Protein AF-A0A1L9WP28-F1 (afdb_monomer_lite)

Secondary structure (DSSP, 8-state):
-PPPPTT-PPP-PPPPHHHHHHHHHHHHH-SSS-HHHHHHHH-TTS-HHHHHHH--TTTT----------PPP---------------------------------SSSGGGSSHHHHHHHSSSSSS--------------------S--HHHHHHHHHHHHHHHHHHHHHHHHHHHHHHHHHHHHHHHHHHHHHHHHHHHHHHHHHHHHHHHHHHHHHHHHHHT-

Organism: Aspergillus aculeatus (strain ATCC 16872 / CBS 172.66 / WB 5094) (NCBI:txid690307)

Radius of gyration: 37.92 Å; chains: 1; bounding box: 89×57×120 Å

Sequence (226 aa):
MQSPDPRKKPQARLWTDAEKLRLVELRTVEKDVPWAAFQKKYFPDRSLAAVQGAYSPAAGNQGPTPSKGRKRSVTSSGTPESFAEPKKTKTICGFDDDSEDEPSNQLFVEENTFVKAQAAEICDTRKASETVTVDVAKVDKPSCNITELPEGIQFFEKIINEYKSLQQALVQMESKLKESEDELKSLKMSTMTDKCQFEVAKADLQDEMDLLKAELLQIKSEKDEM

pLDDT: mean 71.86, std 24.3, range [32.94, 98.44]

Foldseek 3Di:
DDDDDPPDDPDPDDQDPVNLVVLQVQCVVVVPDPLVRVCVVPPVVDDSCRSVVSNDPPPPDDDDDDDDDDDDDDDDDDDDDDDDDDDDDDDDDDDDDDDPPDPDPPPPDPPPPPVVPVVVPVPPPPPDDDDDDDDDDDDPDDPPPPVDDPPVVVVVVVVVVVVVVVVVVVVVVVVVVVVVVVVVVVVVVVVVVVVVVVVVVVVVVVVVVVVVVVVVVVVVVVVVVD

Structure (mmCIF, N/CA/C/O backbone):
data_AF-A0A1L9WP28-F1
#
_entry.id   AF-A0A1L9WP28-F1
#
loop_
_atom_site.group_PDB
_atom_site.id
_atom_site.type_symbol
_atom_site.label_atom_id
_atom_site.label_alt_id
_atom_site.label_comp_id
_atom_site.label_asym_id
_atom_site.label_entity_id
_atom_site.label_seq_id
_atom_site.pdbx_PDB_ins_code
_atom_site.Cartn_x
_atom_site.Cartn_y
_atom_site.Cartn_z
_atom_site.occupancy
_atom_site.B_iso_or_equiv
_atom_site.auth_seq_id
_atom_site.auth_comp_id
_atom_site.auth_asym_id
_atom_site.auth_atom_id
_atom_site.pdbx_PDB_model_num
ATOM 1 N N . MET A 1 1 ? -55.805 -1.268 -3.168 1.00 51.16 1 MET A N 1
ATOM 2 C CA . MET A 1 1 ? -54.345 -1.483 -3.251 1.00 51.16 1 MET A CA 1
ATOM 3 C C . MET A 1 1 ? -53.955 -1.454 -4.720 1.00 51.16 1 MET A C 1
ATOM 5 O O . MET A 1 1 ? -54.409 -2.314 -5.459 1.00 51.16 1 MET A O 1
ATOM 9 N N . GLN A 1 2 ? -53.258 -0.410 -5.176 1.00 44.00 2 GLN A N 1
ATOM 10 C CA . GLN A 1 2 ? -52.830 -0.284 -6.576 1.00 44.00 2 GLN A CA 1
ATOM 11 C C . GLN A 1 2 ? -51.527 -1.063 -6.777 1.00 44.00 2 GLN A C 1
ATOM 13 O O . GLN A 1 2 ? -50.525 -0.759 -6.133 1.00 44.00 2 GLN A O 1
ATOM 18 N N . SER A 1 3 ? -51.556 -2.068 -7.653 1.00 45.25 3 SER A N 1
ATOM 19 C CA . SER A 1 3 ? -50.355 -2.774 -8.104 1.00 45.25 3 SER A CA 1
ATOM 20 C C . SER A 1 3 ? -49.432 -1.807 -8.853 1.00 45.25 3 SER A C 1
ATOM 22 O O . SER A 1 3 ? -49.909 -1.098 -9.743 1.00 45.25 3 SER A O 1
ATOM 24 N N . PRO A 1 4 ? -48.128 -1.756 -8.531 1.00 50.00 4 PRO A N 1
ATOM 25 C CA . PRO A 1 4 ? -47.196 -0.910 -9.259 1.00 50.00 4 PRO A CA 1
ATOM 26 C C . PRO A 1 4 ? -47.010 -1.425 -10.695 1.00 50.00 4 PRO A C 1
ATOM 28 O O . PRO A 1 4 ? -46.807 -2.614 -10.932 1.00 50.00 4 PRO A O 1
ATOM 31 N N . ASP A 1 5 ? -47.110 -0.501 -11.650 1.00 54.09 5 ASP A N 1
ATOM 32 C CA . ASP A 1 5 ? -46.977 -0.730 -13.091 1.00 54.09 5 ASP A CA 1
ATOM 33 C C . ASP A 1 5 ? -45.569 -1.265 -13.446 1.00 54.09 5 ASP A C 1
ATOM 35 O O . ASP A 1 5 ? -44.577 -0.568 -13.197 1.00 54.09 5 ASP A O 1
ATOM 39 N N . PRO A 1 6 ? -45.443 -2.460 -14.059 1.00 59.03 6 PRO A N 1
ATOM 40 C CA . PRO A 1 6 ? -44.153 -3.087 -14.365 1.00 59.03 6 PRO A CA 1
ATOM 41 C C . PRO A 1 6 ? -43.337 -2.355 -15.445 1.00 59.03 6 PRO A C 1
ATOM 43 O O . PRO A 1 6 ? -42.213 -2.755 -15.742 1.00 59.03 6 PRO A O 1
ATOM 46 N N . ARG A 1 7 ? -43.870 -1.285 -16.055 1.00 56.16 7 ARG A N 1
ATOM 47 C CA . ARG A 1 7 ? -43.196 -0.533 -17.129 1.00 56.16 7 ARG A CA 1
ATOM 48 C C . ARG A 1 7 ? -42.463 0.727 -16.674 1.00 56.16 7 ARG A C 1
ATOM 50 O O . ARG A 1 7 ? -41.752 1.336 -17.478 1.00 56.16 7 ARG A O 1
ATOM 57 N N . LYS A 1 8 ? -42.559 1.120 -15.400 1.00 50.44 8 LYS A N 1
ATOM 58 C CA . LYS A 1 8 ? -41.749 2.224 -14.869 1.00 50.44 8 LYS A CA 1
ATOM 59 C C . LYS A 1 8 ? -40.369 1.709 -14.478 1.00 50.44 8 LYS A C 1
ATOM 61 O O . LYS A 1 8 ? -40.194 1.115 -13.420 1.00 50.44 8 LYS A O 1
ATOM 66 N N . LYS A 1 9 ? -39.370 1.976 -15.330 1.00 56.03 9 LYS A N 1
ATOM 67 C CA . LYS A 1 9 ? -37.957 1.845 -14.946 1.00 56.03 9 LYS A CA 1
ATOM 68 C C . LYS A 1 9 ? -37.754 2.643 -13.649 1.00 56.03 9 LYS A C 1
ATOM 70 O O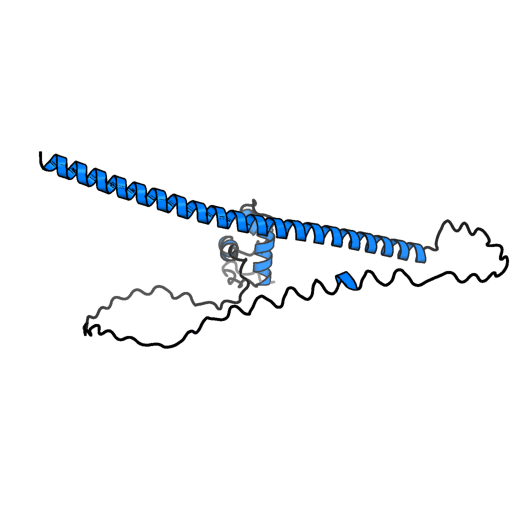 . LYS A 1 9 ? -38.085 3.833 -13.655 1.00 56.03 9 LYS A O 1
ATOM 75 N N . PRO A 1 10 ? -37.256 2.033 -12.559 1.00 56.75 10 PRO A N 1
ATOM 76 C CA . PRO A 1 10 ? -36.994 2.769 -11.334 1.00 56.75 10 PRO A CA 1
ATOM 77 C C . PRO A 1 10 ? -36.039 3.913 -11.673 1.00 56.75 10 PRO A C 1
ATOM 79 O O . PRO A 1 10 ? -34.981 3.691 -12.268 1.00 56.75 10 PRO A O 1
ATOM 82 N N . GLN A 1 11 ? -36.450 5.148 -11.374 1.00 58.44 11 GLN A N 1
ATOM 83 C CA . GLN A 1 11 ? -35.568 6.302 -11.503 1.00 58.44 11 GLN A CA 1
ATOM 84 C C . GLN A 1 11 ? -34.278 5.985 -10.750 1.00 58.44 11 GLN A C 1
ATOM 86 O O . GLN A 1 11 ? -34.316 5.534 -9.604 1.00 58.44 11 GLN A O 1
ATOM 91 N N . ALA A 1 12 ? -33.139 6.172 -11.418 1.00 62.59 12 ALA A N 1
ATOM 92 C CA . ALA A 1 12 ? -31.837 5.884 -10.844 1.00 62.59 12 ALA A CA 1
ATOM 93 C C . ALA A 1 12 ? -31.612 6.804 -9.638 1.00 62.59 12 ALA A C 1
ATOM 95 O O . ALA A 1 12 ? -31.226 7.962 -9.786 1.00 62.59 12 ALA A O 1
ATOM 96 N N . ARG A 1 13 ? -31.893 6.287 -8.438 1.00 80.94 13 ARG A N 1
ATOM 97 C CA . ARG A 1 13 ? -31.621 6.973 -7.176 1.00 80.94 13 ARG A CA 1
ATOM 98 C C . ARG A 1 13 ? -30.131 7.302 -7.132 1.00 80.94 13 ARG A C 1
ATOM 100 O O . ARG A 1 13 ? -29.302 6.427 -7.376 1.00 80.94 13 ARG A O 1
ATOM 107 N N . LEU A 1 14 ? -29.777 8.546 -6.842 1.00 86.88 14 LEU A N 1
ATOM 108 C CA . LEU A 1 14 ? -28.373 8.924 -6.696 1.00 86.88 14 LEU A CA 1
ATOM 109 C C . LEU A 1 14 ? -27.756 8.177 -5.502 1.00 86.88 14 LEU A C 1
ATOM 111 O O . LEU A 1 14 ? -28.459 7.814 -4.558 1.00 86.88 14 LEU A O 1
ATOM 115 N N . TRP A 1 15 ? -26.460 7.887 -5.578 1.00 88.12 15 TRP A N 1
ATOM 116 C CA . TRP A 1 15 ? -25.720 7.300 -4.463 1.00 88.12 15 TRP A CA 1
ATOM 117 C C . TRP A 1 15 ? -25.485 8.367 -3.400 1.00 88.12 15 TRP A C 1
ATOM 119 O O . TRP A 1 15 ? -24.921 9.417 -3.714 1.00 88.12 15 TRP A O 1
ATOM 129 N N . THR A 1 16 ? -25.883 8.094 -2.159 1.00 89.81 16 THR A N 1
ATOM 130 C CA . THR A 1 16 ? -25.472 8.934 -1.028 1.00 89.81 16 THR A CA 1
ATOM 131 C C . THR A 1 16 ? -24.025 8.625 -0.659 1.00 89.81 16 THR A C 1
ATOM 133 O O . THR A 1 16 ? -23.525 7.532 -0.935 1.00 89.81 16 THR A O 1
ATOM 136 N N . ASP A 1 17 ? -23.335 9.567 -0.022 1.00 87.12 17 ASP A N 1
ATOM 137 C CA . ASP A 1 17 ? -21.935 9.346 0.354 1.00 87.12 17 ASP A CA 1
ATOM 138 C C . ASP A 1 17 ? -21.793 8.239 1.407 1.00 87.12 17 ASP A C 1
ATOM 140 O O . ASP A 1 17 ? -20.875 7.429 1.316 1.00 87.12 17 ASP A O 1
ATOM 144 N N . ALA A 1 18 ? -22.776 8.091 2.302 1.00 88.00 18 ALA A N 1
ATOM 145 C CA . ALA A 1 18 ? -22.858 6.957 3.223 1.00 88.00 18 ALA A CA 1
ATOM 146 C C . ALA A 1 18 ? -23.015 5.606 2.493 1.00 88.00 18 ALA A C 1
ATOM 148 O O . ALA A 1 18 ? -22.383 4.621 2.868 1.00 88.00 18 ALA A O 1
ATOM 149 N N . GLU A 1 19 ? -23.823 5.544 1.424 1.00 89.81 19 GLU A N 1
ATOM 150 C CA . GLU A 1 19 ? -23.971 4.323 0.617 1.00 89.81 19 GLU A CA 1
ATOM 151 C C . GLU A 1 19 ? -22.673 3.973 -0.126 1.00 89.81 19 GLU A C 1
ATOM 153 O O . GLU A 1 19 ? -22.317 2.796 -0.204 1.00 89.81 19 GLU A O 1
ATOM 158 N N . LYS A 1 20 ? -21.947 4.974 -0.644 1.00 91.50 20 LYS A N 1
ATOM 159 C CA . LYS A 1 20 ? -20.642 4.761 -1.294 1.00 91.50 20 LYS A CA 1
ATOM 160 C C . LYS A 1 20 ? -19.581 4.299 -0.299 1.00 91.50 20 LYS A C 1
ATOM 162 O O . LYS A 1 20 ? -18.826 3.387 -0.619 1.00 91.50 20 LYS A O 1
ATOM 167 N N . LEU A 1 21 ? -19.537 4.893 0.894 1.00 90.12 21 LEU A N 1
ATOM 168 C CA . LEU A 1 21 ? -18.600 4.495 1.943 1.00 90.12 21 LEU A CA 1
ATOM 169 C C . LEU A 1 21 ? -18.839 3.034 2.343 1.00 90.12 21 LEU A C 1
ATOM 171 O O . LEU A 1 21 ? -17.926 2.215 2.277 1.00 90.12 21 LEU A O 1
ATOM 175 N N . ARG A 1 22 ? -20.103 2.677 2.600 1.00 92.19 22 ARG A N 1
ATOM 176 C CA . ARG A 1 22 ? -20.509 1.299 2.898 1.00 92.19 22 ARG A CA 1
ATOM 177 C C . ARG A 1 22 ? -20.146 0.324 1.774 1.00 92.19 22 ARG A C 1
ATOM 179 O O . ARG A 1 22 ? -19.745 -0.805 2.041 1.00 92.19 22 ARG A O 1
ATOM 186 N N . LEU A 1 23 ? -20.293 0.734 0.512 1.00 93.50 23 LEU A N 1
ATOM 187 C CA . LEU A 1 23 ? -19.882 -0.068 -0.644 1.00 93.50 23 LEU A CA 1
ATOM 188 C C . LEU A 1 23 ? -18.372 -0.356 -0.624 1.00 93.50 23 LEU A C 1
ATOM 190 O O . LEU A 1 23 ? -17.975 -1.495 -0.867 1.00 93.50 23 LEU A O 1
ATOM 194 N N . VAL A 1 24 ? -17.543 0.647 -0.324 1.00 92.62 24 VAL A N 1
ATOM 195 C CA . VAL A 1 24 ? -16.083 0.494 -0.244 1.00 92.62 24 VAL A CA 1
ATOM 196 C C . VAL A 1 24 ? -15.682 -0.406 0.924 1.00 92.62 24 VAL A C 1
ATOM 198 O O . VAL A 1 24 ? -14.894 -1.331 0.726 1.00 92.62 24 VAL A O 1
ATOM 201 N N . GLU A 1 25 ? -16.258 -0.198 2.108 1.00 92.31 25 GLU A N 1
ATOM 202 C CA . GLU A 1 25 ? -16.002 -1.018 3.301 1.00 92.31 25 GLU A CA 1
ATOM 203 C C . GLU A 1 25 ? -16.326 -2.494 3.045 1.00 92.31 25 GLU A C 1
ATOM 205 O O . GLU A 1 25 ? -15.460 -3.360 3.172 1.00 92.31 25 GLU A O 1
ATOM 210 N N . LEU A 1 26 ? -17.549 -2.784 2.586 1.00 93.69 26 LEU A N 1
ATOM 211 C CA . LEU A 1 26 ? -17.987 -4.153 2.310 1.00 93.69 26 LEU A CA 1
ATOM 212 C C . LEU A 1 26 ? -17.136 -4.815 1.227 1.00 93.69 26 LEU A C 1
ATOM 214 O O . LEU A 1 26 ? -16.810 -5.998 1.331 1.00 93.69 26 LEU A O 1
ATOM 218 N N . ARG A 1 27 ? -16.746 -4.063 0.191 1.00 93.12 27 ARG A N 1
ATOM 219 C CA . ARG A 1 27 ? -15.912 -4.601 -0.888 1.00 93.12 27 ARG A CA 1
ATOM 220 C C . ARG A 1 27 ? -14.472 -4.864 -0.446 1.00 93.12 27 ARG A C 1
ATOM 222 O O . ARG A 1 27 ? -13.824 -5.750 -0.997 1.00 93.12 27 ARG A O 1
ATOM 229 N N . THR A 1 28 ? -13.983 -4.123 0.545 1.00 90.00 28 THR A N 1
ATOM 230 C CA . THR A 1 28 ? -12.657 -4.333 1.141 1.00 90.00 28 THR A CA 1
ATOM 231 C C . THR A 1 28 ? -12.619 -5.608 1.981 1.00 90.00 28 THR A C 1
ATOM 233 O O . THR A 1 28 ? -11.598 -6.292 1.982 1.00 90.00 28 THR A O 1
ATOM 236 N N . VAL A 1 29 ? -13.728 -5.956 2.641 1.00 91.50 29 VAL A N 1
ATOM 237 C CA . VAL A 1 29 ? -13.867 -7.200 3.416 1.00 91.50 29 VAL A CA 1
ATOM 238 C C . VAL A 1 29 ? -14.094 -8.409 2.501 1.00 91.50 29 VAL A C 1
ATOM 240 O O . VAL A 1 29 ? -13.467 -9.447 2.680 1.00 91.50 29 VAL A O 1
ATOM 243 N N . GLU A 1 30 ? -14.945 -8.282 1.479 1.00 91.50 30 GLU A N 1
ATOM 244 C CA . GLU A 1 30 ? -15.272 -9.370 0.545 1.00 91.50 30 GLU A CA 1
ATOM 245 C C . GLU A 1 30 ? -14.605 -9.184 -0.828 1.00 91.50 30 GLU A C 1
ATOM 247 O O . GLU A 1 30 ? -15.278 -8.970 -1.845 1.00 91.50 30 GLU A O 1
ATOM 252 N N . LYS A 1 31 ? -13.269 -9.270 -0.875 1.00 88.38 31 LYS A N 1
ATOM 253 C CA . LYS A 1 31 ? -12.491 -9.077 -2.117 1.00 88.38 31 LYS A CA 1
ATOM 254 C C . LYS A 1 31 ? -12.729 -10.184 -3.148 1.00 88.38 31 LYS A C 1
ATOM 256 O O . LYS A 1 31 ? -12.896 -9.889 -4.335 1.00 88.38 31 LYS A O 1
ATOM 261 N N . ASP A 1 32 ? -12.830 -11.426 -2.685 1.00 92.00 32 ASP A N 1
ATOM 262 C CA . ASP A 1 32 ? -12.870 -12.613 -3.552 1.00 92.00 32 ASP A CA 1
ATOM 263 C C . ASP A 1 32 ? -14.275 -12.958 -4.061 1.00 92.00 32 ASP A C 1
ATOM 265 O O . ASP A 1 32 ? -14.447 -13.795 -4.946 1.00 92.00 32 ASP A O 1
ATOM 269 N N . VAL A 1 33 ? -15.309 -12.293 -3.539 1.00 91.81 33 VAL A N 1
ATOM 270 C CA . VAL A 1 33 ? -16.687 -12.536 -3.972 1.00 91.81 33 VAL A CA 1
ATOM 271 C C . VAL A 1 33 ? -16.909 -11.918 -5.359 1.00 91.81 33 VAL A C 1
ATOM 273 O O . VAL A 1 33 ? -16.627 -10.729 -5.551 1.00 91.81 33 VAL A O 1
ATOM 276 N N . PRO A 1 34 ? -17.451 -12.666 -6.341 1.00 95.38 34 PRO A N 1
ATOM 277 C CA . PRO A 1 34 ? -17.794 -12.110 -7.644 1.00 95.38 34 PRO A CA 1
ATOM 278 C C . PRO A 1 34 ? -18.795 -10.959 -7.521 1.00 95.38 34 PRO A C 1
ATOM 280 O O . PRO A 1 34 ? -19.772 -11.050 -6.775 1.00 95.38 34 PRO A O 1
ATOM 283 N N . TRP A 1 35 ? -18.618 -9.906 -8.322 1.00 93.19 35 TRP A N 1
ATOM 284 C CA . TRP A 1 35 ? -19.463 -8.704 -8.276 1.00 93.19 35 TRP A CA 1
ATOM 285 C C . TRP A 1 35 ? -20.968 -8.990 -8.365 1.00 93.19 35 TRP A C 1
ATOM 287 O O . TRP A 1 35 ? -21.761 -8.325 -7.704 1.00 93.19 35 TRP A O 1
ATOM 297 N N . ALA A 1 36 ? -21.370 -9.997 -9.145 1.00 94.38 36 ALA A N 1
ATOM 298 C CA . ALA A 1 36 ? -22.770 -10.394 -9.271 1.00 94.38 36 ALA A CA 1
ATOM 299 C C . ALA A 1 36 ? -23.347 -10.969 -7.964 1.00 94.38 36 ALA A C 1
ATOM 301 O O . ALA A 1 36 ? -24.494 -10.687 -7.622 1.00 94.38 36 ALA A O 1
ATOM 302 N N . ALA A 1 37 ? -22.564 -11.759 -7.226 1.00 95.12 37 ALA A N 1
ATOM 303 C CA . ALA A 1 37 ? -22.972 -12.298 -5.931 1.00 95.12 37 ALA A CA 1
ATOM 304 C C . ALA A 1 37 ? -22.968 -11.199 -4.857 1.00 95.12 37 ALA A C 1
ATOM 306 O O . ALA A 1 37 ? -23.926 -11.073 -4.095 1.00 95.12 37 ALA A O 1
ATOM 307 N N . PHE A 1 38 ? -21.941 -10.348 -4.869 1.00 95.75 38 PHE A N 1
ATOM 308 C CA . PHE A 1 38 ? -21.814 -9.206 -3.967 1.00 95.75 38 PHE A CA 1
ATOM 309 C C . PHE A 1 38 ? -22.987 -8.220 -4.110 1.00 95.75 38 PHE A C 1
ATOM 311 O O . PHE A 1 38 ? -23.613 -7.841 -3.120 1.00 95.75 38 PHE A O 1
ATOM 318 N N . GLN A 1 39 ? -23.343 -7.851 -5.347 1.00 95.25 39 GLN A N 1
ATOM 319 C CA . GLN A 1 39 ? -24.474 -6.963 -5.623 1.00 95.25 39 GLN A CA 1
ATOM 320 C C . GLN A 1 39 ? -25.788 -7.556 -5.110 1.00 95.25 39 GLN A C 1
ATOM 322 O O . GLN A 1 39 ? -26.522 -6.865 -4.413 1.00 95.25 39 GLN A O 1
ATOM 327 N N . LYS A 1 40 ? -26.071 -8.833 -5.393 1.00 94.50 40 LYS A N 1
ATOM 328 C CA . LYS A 1 40 ? -27.302 -9.486 -4.923 1.00 94.50 40 LYS A CA 1
ATOM 329 C C . LYS A 1 40 ? -27.408 -9.526 -3.397 1.00 94.50 40 LYS A C 1
ATOM 331 O O . LYS A 1 40 ? -28.510 -9.409 -2.873 1.00 94.50 40 LYS A O 1
ATOM 336 N N . LYS A 1 41 ? -26.280 -9.689 -2.700 1.00 95.00 41 LYS A N 1
ATOM 337 C CA . LYS A 1 41 ? -26.226 -9.792 -1.236 1.00 95.00 41 LYS A CA 1
ATOM 338 C C . LYS A 1 41 ? -26.429 -8.444 -0.540 1.00 95.00 41 LYS A C 1
ATOM 340 O O . LYS A 1 41 ? -27.165 -8.377 0.437 1.00 95.00 41 LYS A O 1
ATOM 345 N N . TYR A 1 42 ? -25.790 -7.383 -1.035 1.00 93.56 42 TYR A N 1
ATOM 346 C CA . TYR A 1 42 ? -25.718 -6.099 -0.320 1.00 93.56 42 TYR A CA 1
ATOM 347 C C . TYR A 1 42 ? -26.496 -4.955 -0.964 1.00 93.56 42 TYR A C 1
ATOM 349 O O . TYR A 1 42 ? -26.914 -4.031 -0.269 1.00 93.56 42 TYR A O 1
ATOM 357 N N . PHE A 1 43 ? -26.700 -5.006 -2.278 1.00 93.25 43 PHE A N 1
ATOM 358 C CA . PHE A 1 43 ? -27.350 -3.951 -3.050 1.00 93.25 43 PHE A CA 1
ATOM 359 C C . PHE A 1 43 ? -28.351 -4.544 -4.061 1.00 93.25 43 PHE A C 1
ATOM 361 O O . PHE A 1 43 ? -28.216 -4.294 -5.264 1.00 93.25 43 PHE A O 1
ATOM 368 N N . PRO A 1 44 ? -29.355 -5.331 -3.615 1.00 92.25 44 PRO A N 1
ATOM 369 C CA . PRO A 1 44 ? -30.289 -6.023 -4.510 1.00 92.25 44 PRO A CA 1
ATOM 370 C C . PRO A 1 44 ? -31.079 -5.057 -5.405 1.00 92.25 44 PRO A C 1
ATOM 372 O O . PRO A 1 44 ? -31.371 -5.379 -6.554 1.00 92.25 44 PRO A O 1
ATOM 375 N N . ASP A 1 45 ? -31.329 -3.841 -4.916 1.00 90.06 45 ASP A N 1
ATOM 376 C CA . ASP A 1 45 ? -32.073 -2.794 -5.627 1.00 90.06 45 ASP A CA 1
ATOM 377 C C . ASP A 1 45 ? -31.217 -1.997 -6.627 1.00 90.06 45 ASP A C 1
ATOM 379 O O . ASP A 1 45 ? -31.703 -1.089 -7.307 1.00 90.06 45 ASP A O 1
ATOM 383 N N . ARG A 1 46 ? -29.912 -2.284 -6.707 1.00 88.50 46 ARG A N 1
ATOM 384 C CA . ARG A 1 46 ? -28.968 -1.606 -7.602 1.00 88.50 46 ARG A CA 1
ATOM 385 C C . ARG A 1 46 ? -28.520 -2.560 -8.698 1.00 88.50 46 ARG A C 1
ATOM 387 O O . ARG A 1 46 ? -28.224 -3.720 -8.445 1.00 88.50 46 ARG A O 1
ATOM 394 N N . SER A 1 47 ? -28.407 -2.067 -9.928 1.00 90.75 47 SER A N 1
ATOM 395 C CA . SER A 1 47 ? -27.831 -2.871 -11.005 1.00 90.75 47 SER A CA 1
ATOM 396 C C . SER A 1 47 ? -26.334 -3.100 -10.778 1.00 90.75 47 SER A C 1
ATOM 398 O O . SER A 1 47 ? -25.645 -2.261 -10.196 1.00 90.75 47 SER A O 1
ATOM 400 N N . LEU A 1 48 ? -25.813 -4.211 -11.304 1.00 90.94 48 LEU A N 1
ATOM 401 C CA . LEU A 1 48 ? -24.387 -4.547 -11.251 1.00 90.94 48 LEU A CA 1
ATOM 402 C C . LEU A 1 48 ? -23.496 -3.391 -11.734 1.00 90.94 48 LEU A C 1
ATOM 404 O O . LEU A 1 48 ? -22.553 -3.004 -11.050 1.00 90.94 48 LEU A O 1
ATOM 408 N N . ALA A 1 49 ? -23.854 -2.787 -12.870 1.00 88.62 49 ALA A N 1
ATOM 409 C CA . ALA A 1 49 ? -23.133 -1.654 -13.442 1.00 88.62 49 ALA A CA 1
ATOM 410 C C . ALA A 1 49 ? -23.160 -0.410 -12.536 1.00 88.62 49 ALA A C 1
ATOM 412 O O . ALA A 1 49 ? -22.179 0.325 -12.476 1.00 88.62 49 ALA A O 1
ATOM 413 N N . ALA A 1 50 ? -24.260 -0.171 -11.812 1.00 89.19 50 ALA A N 1
ATOM 414 C CA . ALA A 1 50 ? -24.356 0.951 -10.880 1.00 89.19 50 ALA A CA 1
ATOM 415 C C . ALA A 1 50 ? -23.482 0.744 -9.636 1.00 89.19 50 ALA A C 1
ATOM 417 O O . ALA A 1 50 ? -22.914 1.709 -9.136 1.00 89.19 50 ALA A O 1
ATOM 418 N N . VAL A 1 51 ? -23.371 -0.497 -9.153 1.00 91.25 51 VAL A N 1
ATOM 419 C CA . VAL A 1 51 ? -22.501 -0.863 -8.025 1.00 91.25 51 VAL A CA 1
ATOM 420 C C . VAL A 1 51 ? -21.032 -0.748 -8.428 1.00 91.25 51 VAL A C 1
ATOM 422 O O . VAL A 1 51 ? -20.264 -0.072 -7.753 1.00 91.25 51 VAL A O 1
ATOM 425 N N . GLN A 1 52 ? -20.649 -1.325 -9.567 1.00 91.62 52 GLN A N 1
ATOM 426 C CA . GLN A 1 52 ? -19.278 -1.232 -10.075 1.00 91.62 52 GLN A CA 1
ATOM 427 C C . GLN A 1 52 ? -18.877 0.207 -10.413 1.00 91.62 52 GLN A C 1
ATOM 429 O O . GLN A 1 52 ? -17.769 0.617 -10.099 1.00 91.62 52 GLN A O 1
ATOM 434 N N . GLY A 1 53 ? -19.779 0.992 -11.011 1.00 89.25 53 GLY A N 1
ATOM 435 C CA . GLY A 1 53 ? -19.511 2.392 -11.347 1.00 89.25 53 GLY A CA 1
ATOM 436 C C . GLY A 1 53 ? -19.421 3.318 -10.131 1.00 89.25 53 GLY A C 1
ATOM 437 O O . GLY A 1 53 ? -18.752 4.345 -10.200 1.00 89.25 53 GLY A O 1
ATOM 438 N N . ALA A 1 54 ? -20.085 2.976 -9.023 1.00 89.00 54 ALA A N 1
ATOM 439 C CA . ALA A 1 54 ? -19.974 3.717 -7.766 1.00 89.00 54 ALA A CA 1
ATOM 440 C C . ALA A 1 54 ? -18.754 3.301 -6.935 1.00 89.00 54 ALA A C 1
ATOM 442 O O . ALA A 1 54 ? -18.269 4.094 -6.126 1.00 89.00 54 ALA A O 1
ATOM 443 N N . TYR A 1 55 ? -18.251 2.082 -7.136 1.00 89.38 55 TYR A N 1
ATOM 444 C CA . TYR A 1 55 ? -17.015 1.617 -6.530 1.00 89.38 55 TYR A CA 1
ATOM 445 C C . TYR A 1 55 ? -15.820 2.260 -7.241 1.00 89.38 55 TYR A C 1
ATOM 447 O O . TYR A 1 55 ? -15.339 1.769 -8.259 1.00 89.38 55 TYR A O 1
ATOM 455 N N . SER A 1 56 ? -15.344 3.384 -6.706 1.00 76.56 56 SER A N 1
ATOM 456 C CA . SER A 1 56 ? -14.075 3.972 -7.129 1.00 76.56 56 SER A CA 1
ATOM 457 C C . SER A 1 56 ? -12.942 3.375 -6.289 1.00 76.56 56 SER A C 1
ATOM 459 O O . SER A 1 56 ? -12.896 3.631 -5.084 1.00 76.56 56 SER A O 1
ATOM 461 N N . PRO A 1 57 ? -12.004 2.616 -6.882 1.00 57.19 57 PRO A N 1
ATOM 462 C CA . PRO A 1 57 ? -10.847 2.095 -6.156 1.00 57.19 57 PRO A CA 1
ATOM 463 C C . PRO A 1 57 ? -9.862 3.197 -5.714 1.00 57.19 57 PRO A C 1
ATOM 465 O O . PRO A 1 57 ? -8.914 2.909 -4.995 1.00 57.19 57 PRO A O 1
ATOM 468 N N . ALA A 1 58 ? -10.087 4.463 -6.093 1.00 48.50 58 ALA A N 1
ATOM 469 C CA . ALA A 1 58 ? -9.228 5.602 -5.757 1.00 48.50 58 ALA A CA 1
ATOM 470 C C . ALA A 1 58 ? -9.574 6.298 -4.418 1.00 48.50 58 ALA A C 1
ATOM 472 O O . ALA A 1 58 ? -9.198 7.451 -4.202 1.00 48.50 58 ALA A O 1
ATOM 473 N N . ALA A 1 59 ? -10.281 5.628 -3.503 1.00 47.81 59 ALA A N 1
ATOM 474 C CA . ALA A 1 59 ? -10.651 6.169 -2.190 1.00 47.81 59 ALA A CA 1
ATOM 475 C C . ALA A 1 59 ? -9.496 6.114 -1.164 1.00 47.81 59 ALA A C 1
ATOM 477 O O . ALA A 1 59 ? -9.656 5.616 -0.055 1.00 47.81 59 ALA A O 1
ATOM 478 N N . GLY A 1 60 ? -8.338 6.651 -1.557 1.00 43.44 60 GLY A N 1
ATOM 479 C CA . GLY A 1 60 ? -7.320 7.189 -0.649 1.00 43.44 60 GLY A CA 1
ATOM 480 C C . GLY A 1 60 ? -7.335 8.723 -0.576 1.00 43.44 60 GLY A C 1
ATOM 481 O O . GLY A 1 60 ? -6.687 9.288 0.292 1.00 43.44 60 GLY A O 1
ATOM 482 N N . ASN A 1 61 ? -8.093 9.412 -1.440 1.00 38.94 61 ASN A N 1
ATOM 483 C CA . ASN A 1 61 ? -8.235 10.869 -1.400 1.00 38.94 61 ASN A CA 1
ATOM 484 C C . ASN A 1 61 ? -9.675 11.259 -1.061 1.00 38.94 61 ASN A C 1
ATOM 486 O O . ASN A 1 61 ? -10.550 11.307 -1.927 1.00 38.94 61 ASN A O 1
ATOM 490 N N . GLN A 1 62 ? -9.914 11.553 0.217 1.00 48.03 62 GLN A N 1
ATOM 491 C CA . GLN A 1 62 ? -11.066 12.346 0.624 1.00 48.03 62 GLN A CA 1
ATOM 492 C C . GLN A 1 62 ? -10.856 13.790 0.159 1.00 48.03 62 GLN A C 1
ATOM 494 O O . GLN A 1 62 ? -9.912 14.461 0.564 1.00 48.03 62 GLN A O 1
ATOM 499 N N . GLY A 1 63 ? -11.749 14.267 -0.699 1.00 33.47 63 GLY A N 1
ATOM 500 C CA . GLY A 1 63 ? -11.856 15.669 -1.074 1.00 33.47 63 GLY A CA 1
ATOM 501 C C . GLY A 1 63 ? -13.133 15.885 -1.889 1.00 33.47 63 GLY A C 1
ATOM 502 O O . GLY A 1 63 ? -13.387 15.112 -2.819 1.00 33.47 63 GLY A O 1
ATOM 503 N N . PRO A 1 64 ? -13.966 16.891 -1.569 1.00 45.09 64 PRO A N 1
ATOM 504 C CA . PRO A 1 64 ? -15.177 17.167 -2.323 1.00 45.09 64 PRO A CA 1
ATOM 505 C C . PRO A 1 64 ? -14.772 17.806 -3.653 1.00 45.09 64 PRO A C 1
ATOM 507 O O . PRO A 1 64 ? -14.439 18.985 -3.718 1.00 45.09 64 PRO A O 1
ATOM 510 N N . THR A 1 65 ? -14.775 17.030 -4.735 1.00 40.94 65 THR A N 1
ATOM 511 C CA . THR A 1 65 ? -14.588 17.577 -6.084 1.00 40.94 65 THR A CA 1
ATOM 512 C C . THR A 1 65 ? -15.952 17.766 -6.748 1.00 40.94 65 THR A C 1
ATOM 514 O O . THR A 1 65 ? -16.729 16.811 -6.848 1.00 40.94 65 THR A O 1
ATOM 517 N N . PRO A 1 66 ? -16.302 18.989 -7.189 1.00 47.34 66 PRO A N 1
ATOM 518 C CA . PRO A 1 66 ? -17.576 19.230 -7.843 1.00 47.34 66 PRO A CA 1
ATOM 519 C C . PRO A 1 66 ? -17.579 18.585 -9.229 1.00 47.34 66 PRO A C 1
ATOM 521 O O . PRO A 1 66 ? -16.601 18.634 -9.979 1.00 47.34 66 PRO A O 1
ATOM 524 N N . SER A 1 67 ? -18.719 17.992 -9.578 1.00 46.53 67 SER A N 1
ATOM 525 C CA . SER A 1 67 ? -18.960 17.346 -10.862 1.00 46.53 67 SER A CA 1
ATOM 526 C C . SER A 1 67 ? -18.709 18.313 -12.026 1.00 46.53 67 SER A C 1
ATOM 528 O O . SER A 1 67 ? -19.524 19.201 -12.289 1.00 46.53 67 SER A O 1
ATOM 530 N N . LYS A 1 68 ? -17.623 18.120 -12.782 1.00 41.84 68 LYS A N 1
ATOM 531 C CA . LYS A 1 68 ? -17.516 18.704 -14.123 1.00 41.84 68 LYS A CA 1
ATOM 532 C C . LYS A 1 68 ? -18.371 17.881 -15.079 1.00 41.84 68 LYS A C 1
ATOM 534 O O . LYS A 1 68 ? -18.168 16.686 -15.275 1.00 41.84 68 LYS A O 1
ATOM 539 N N . GLY A 1 69 ? -19.378 18.558 -15.622 1.00 40.28 69 GLY A N 1
ATOM 540 C CA . GLY A 1 69 ? -20.389 18.008 -16.505 1.00 40.28 69 GLY A CA 1
ATOM 541 C C . GLY A 1 69 ? -19.807 17.260 -17.701 1.00 40.28 69 GLY A C 1
ATOM 542 O O . GLY A 1 69 ? -18.951 17.746 -18.437 1.00 40.28 69 GLY A O 1
ATOM 543 N N . ARG A 1 70 ? -20.370 16.076 -17.916 1.00 45.53 70 ARG A N 1
ATOM 544 C CA . ARG A 1 70 ? -20.281 15.272 -19.129 1.00 45.53 70 ARG A CA 1
ATOM 545 C C . ARG A 1 70 ? -20.819 16.084 -20.317 1.00 45.53 70 ARG A C 1
ATOM 547 O O . ARG A 1 70 ? -22.031 16.153 -20.524 1.00 45.53 70 ARG A O 1
ATOM 554 N N . LYS A 1 71 ? -19.933 16.706 -21.103 1.00 43.03 71 LYS A N 1
ATOM 555 C CA . LYS A 1 71 ? -20.300 17.250 -22.417 1.00 43.03 71 LYS A CA 1
ATOM 556 C C . LYS A 1 71 ? -20.460 16.089 -23.397 1.00 43.03 71 LYS A C 1
ATOM 558 O O . LYS A 1 71 ? -19.551 15.293 -23.602 1.00 43.03 71 LYS A O 1
ATOM 563 N N . ARG A 1 72 ? -21.675 15.977 -23.934 1.00 40.34 72 ARG A N 1
ATOM 564 C CA . ARG A 1 72 ? -22.041 15.077 -25.029 1.00 40.34 72 ARG A CA 1
ATOM 565 C C . ARG A 1 72 ? -21.224 15.420 -26.275 1.00 40.34 72 ARG A C 1
ATOM 567 O O . ARG A 1 72 ? -21.005 16.593 -26.563 1.00 40.34 72 ARG A O 1
ATOM 574 N N . SER A 1 73 ? -20.842 14.384 -27.007 1.00 42.62 73 SER A N 1
ATOM 575 C CA . SER A 1 73 ? -20.382 14.440 -28.388 1.00 42.62 73 SER A CA 1
ATOM 576 C C . SER A 1 73 ? -21.449 15.097 -29.268 1.00 42.62 73 SER A C 1
ATOM 578 O O . SER A 1 73 ? -22.585 14.628 -29.329 1.00 42.62 73 SER A O 1
ATOM 580 N N . VAL A 1 74 ? -21.078 16.185 -29.942 1.00 37.09 74 VAL A N 1
ATOM 581 C CA . VAL A 1 74 ? -21.837 16.763 -31.053 1.00 37.09 74 VAL A CA 1
ATOM 582 C C . VAL A 1 74 ? -20.873 16.908 -32.222 1.00 37.09 74 VAL A C 1
ATOM 584 O O . VAL A 1 74 ? -19.900 17.652 -32.169 1.00 37.09 74 VAL A O 1
ATOM 587 N N . THR A 1 75 ? -21.153 16.123 -33.250 1.00 44.53 75 THR A N 1
ATOM 588 C CA . THR A 1 75 ? -20.655 16.230 -34.617 1.00 44.53 75 THR A CA 1
ATOM 589 C C . THR A 1 75 ? -21.000 17.600 -35.201 1.00 44.53 75 THR A C 1
ATOM 591 O O . THR A 1 75 ? -22.178 17.945 -35.228 1.00 44.53 75 THR A O 1
ATOM 594 N N . SER A 1 76 ? -20.025 18.358 -35.707 1.00 37.28 76 SER A N 1
ATOM 595 C CA . SER A 1 76 ? -20.259 19.365 -36.753 1.00 37.28 76 SER A CA 1
ATOM 596 C C . SER A 1 76 ? -18.931 19.866 -37.314 1.00 37.28 76 SER A C 1
ATOM 598 O O . SER A 1 76 ? -18.108 20.425 -36.598 1.00 37.28 76 SER A O 1
ATOM 600 N N . SER A 1 77 ? -18.763 19.654 -38.612 1.00 45.91 77 SER A N 1
ATOM 601 C CA . SER A 1 77 ? -17.782 20.257 -39.512 1.00 45.91 77 SER A CA 1
ATOM 602 C C . SER A 1 77 ? -17.726 21.785 -39.423 1.00 45.91 77 SER A C 1
ATOM 604 O O . SER A 1 77 ? -18.771 22.426 -39.298 1.00 45.91 77 SER A O 1
ATOM 606 N N . GLY A 1 78 ? -16.530 22.351 -39.605 1.00 33.41 78 GLY A N 1
ATOM 607 C CA . GLY A 1 78 ? -16.343 23.773 -39.896 1.00 33.41 78 GLY A CA 1
ATOM 608 C C . GLY A 1 78 ? -14.912 24.257 -39.668 1.00 33.41 78 GLY A C 1
ATOM 609 O O . GLY A 1 78 ? -14.581 24.698 -38.574 1.00 33.41 78 GLY A O 1
ATOM 610 N N . THR A 1 79 ? -14.074 24.190 -40.703 1.00 42.28 79 THR A N 1
ATOM 611 C CA . THR A 1 79 ? -12.914 25.086 -40.891 1.00 42.28 79 THR A CA 1
ATOM 612 C C . THR A 1 79 ? -13.421 26.535 -41.014 1.00 42.28 79 THR A C 1
ATOM 614 O O . THR A 1 79 ? -14.535 26.727 -41.510 1.00 42.28 79 THR A O 1
ATOM 617 N N . PRO A 1 80 ? -12.675 27.549 -40.538 1.00 44.91 80 PRO A N 1
ATOM 618 C CA . PRO A 1 80 ? -11.675 28.230 -41.384 1.00 44.91 80 PRO A CA 1
ATOM 619 C C . PRO A 1 80 ? -10.384 28.560 -40.595 1.00 44.91 80 PRO A C 1
ATOM 621 O O . PRO A 1 80 ? -10.419 28.829 -39.401 1.00 44.91 80 PRO A O 1
ATOM 624 N N . GLU A 1 81 ? -9.204 28.251 -41.123 1.00 35.62 81 GLU A N 1
ATOM 625 C CA . GLU A 1 81 ? -8.341 29.098 -41.967 1.00 35.62 81 GLU A CA 1
ATOM 626 C C . GLU A 1 81 ? -7.548 30.186 -41.199 1.00 35.62 81 GLU A C 1
ATOM 628 O O . GLU A 1 81 ? -8.082 30.983 -40.438 1.00 35.62 81 GLU A O 1
ATOM 633 N N . SER A 1 82 ? -6.230 30.103 -41.419 1.00 40.59 82 SER A N 1
ATOM 634 C CA . SER A 1 82 ? -5.037 30.848 -40.974 1.00 40.59 82 SER A CA 1
ATOM 635 C C . SER A 1 82 ? -5.148 32.298 -40.478 1.00 40.59 82 SER A C 1
ATOM 637 O O . SER A 1 82 ? -5.935 33.059 -41.023 1.00 40.59 82 SER A O 1
ATOM 639 N N . PHE A 1 83 ? -4.186 32.732 -39.639 1.00 34.38 83 PHE A N 1
ATOM 640 C CA . PHE A 1 83 ? -3.210 33.775 -40.033 1.00 34.38 83 PHE A CA 1
ATOM 641 C C . PHE A 1 83 ? -2.025 33.944 -39.041 1.00 34.38 83 PHE A C 1
ATOM 643 O O . PHE A 1 83 ? -2.223 34.220 -37.863 1.00 34.38 83 PHE A O 1
ATOM 650 N N . ALA A 1 84 ? -0.812 33.838 -39.602 1.00 35.22 84 ALA A N 1
ATOM 651 C CA . ALA A 1 84 ? 0.447 34.547 -39.300 1.00 35.22 84 ALA A CA 1
ATOM 652 C C . ALA A 1 84 ? 1.206 34.395 -37.949 1.00 35.22 84 ALA A C 1
ATOM 654 O O . ALA A 1 84 ? 0.931 35.066 -36.959 1.00 35.22 84 ALA A O 1
ATOM 655 N N . GLU A 1 85 ? 2.322 33.657 -38.010 1.00 38.41 85 GLU A N 1
ATOM 656 C CA . GLU A 1 85 ? 3.641 34.020 -37.436 1.00 38.41 85 GLU A CA 1
ATOM 657 C C . GLU A 1 85 ? 4.321 35.139 -38.282 1.00 38.41 85 GLU A C 1
ATOM 659 O O . GLU A 1 85 ? 3.770 35.479 -39.335 1.00 38.41 85 GLU A O 1
ATOM 664 N N . PRO A 1 86 ? 5.554 35.653 -38.012 1.00 54.12 86 PRO A N 1
ATOM 665 C CA . PRO A 1 86 ? 6.415 35.675 -36.803 1.00 54.12 86 PRO A CA 1
ATOM 666 C C . PRO A 1 86 ? 7.044 37.077 -36.525 1.00 54.12 86 PRO A C 1
ATOM 668 O O . PRO A 1 86 ? 7.158 37.900 -37.432 1.00 54.12 86 PRO A O 1
ATOM 671 N N . LYS A 1 87 ? 7.624 37.336 -35.335 1.00 53.56 87 LYS A N 1
ATOM 672 C CA . LYS A 1 87 ? 8.714 38.340 -35.185 1.00 53.56 87 LYS A CA 1
ATOM 673 C C . LYS A 1 87 ? 9.795 37.917 -34.178 1.00 53.56 87 LYS A C 1
ATOM 675 O O . LYS A 1 87 ? 9.504 37.502 -33.065 1.00 53.56 87 LYS A O 1
ATOM 680 N N . LYS A 1 88 ? 11.046 38.051 -34.634 1.00 58.72 88 LYS A N 1
ATOM 681 C CA . LYS A 1 88 ? 12.335 37.773 -33.975 1.00 58.72 88 LYS A CA 1
ATOM 682 C C . LYS A 1 88 ? 12.802 38.952 -33.104 1.00 58.72 88 LYS A C 1
ATOM 684 O O . LYS A 1 88 ? 12.667 40.083 -33.558 1.00 58.72 88 LYS A O 1
ATOM 689 N N . THR A 1 89 ? 13.515 38.674 -32.010 1.00 44.59 89 THR A N 1
ATOM 690 C CA . THR A 1 89 ? 14.518 39.549 -31.337 1.00 44.59 89 THR A CA 1
ATOM 691 C C . THR A 1 89 ? 15.366 38.651 -30.417 1.00 44.59 89 THR A C 1
ATOM 693 O O . THR A 1 89 ? 14.805 38.024 -29.531 1.00 44.59 89 THR A O 1
ATOM 696 N N . LYS A 1 90 ? 16.598 38.257 -30.775 1.00 46.22 90 LYS A N 1
ATOM 697 C CA . LYS A 1 90 ? 17.928 38.906 -30.643 1.00 46.22 90 LYS A CA 1
ATOM 698 C C . LYS A 1 90 ? 18.457 38.998 -29.195 1.00 46.22 90 LYS A C 1
ATOM 700 O O . LYS A 1 90 ? 17.984 39.802 -28.407 1.00 46.22 90 LYS A O 1
ATOM 705 N N . THR A 1 91 ? 19.488 38.192 -28.934 1.00 43.72 91 THR A N 1
ATOM 706 C CA . THR A 1 91 ? 20.362 38.106 -27.750 1.00 43.72 91 THR A CA 1
ATOM 707 C C . THR A 1 91 ? 21.275 39.333 -27.603 1.00 43.72 91 THR A C 1
ATOM 709 O O . THR A 1 91 ? 21.906 39.713 -28.591 1.00 43.72 91 THR A O 1
ATOM 712 N N . ILE A 1 92 ? 21.405 39.890 -26.388 1.00 39.81 92 ILE A N 1
ATOM 713 C CA . ILE A 1 92 ? 22.517 40.750 -25.923 1.00 39.81 92 ILE A CA 1
ATOM 71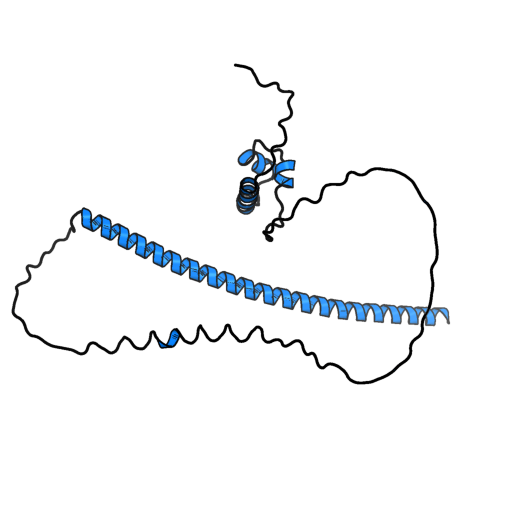4 C C . ILE A 1 92 ? 22.801 40.437 -24.436 1.00 39.81 92 ILE A C 1
ATOM 716 O O . ILE A 1 92 ? 21.868 40.345 -23.644 1.00 39.81 92 ILE A O 1
ATOM 720 N N . CYS A 1 93 ? 24.088 40.257 -24.107 1.00 40.06 93 CYS A N 1
ATOM 721 C CA . CYS A 1 93 ? 24.674 40.056 -22.771 1.00 40.06 93 CYS A CA 1
ATOM 722 C C . CYS A 1 93 ? 24.754 41.336 -21.911 1.00 40.06 93 CYS A C 1
ATOM 724 O O . CYS A 1 93 ? 24.920 42.426 -22.456 1.00 40.06 93 CYS A O 1
ATOM 726 N N . GLY A 1 94 ? 24.809 41.137 -20.586 1.00 33.47 94 GLY A N 1
ATOM 727 C CA . GLY A 1 94 ? 25.268 42.054 -19.518 1.00 33.47 94 GLY A CA 1
ATOM 728 C C . GLY A 1 94 ? 24.584 41.645 -18.202 1.00 33.47 94 GLY A C 1
ATOM 729 O O . GLY A 1 94 ? 23.367 41.737 -18.139 1.00 33.47 94 GLY A O 1
ATOM 730 N N . PHE A 1 95 ? 25.200 40.911 -17.265 1.00 36.38 95 PHE A N 1
ATOM 731 C CA . PHE A 1 95 ? 26.261 41.288 -16.305 1.00 36.38 95 PHE A CA 1
ATOM 732 C C . PHE A 1 95 ? 25.902 42.553 -15.505 1.00 36.38 95 PHE A C 1
ATOM 734 O O . PHE A 1 95 ? 26.152 43.653 -15.984 1.00 36.38 95 PHE A O 1
ATOM 741 N N . ASP A 1 96 ? 25.174 42.397 -14.393 1.00 37.50 96 ASP A N 1
ATOM 742 C CA . ASP A 1 96 ? 25.679 42.555 -13.014 1.00 37.50 96 ASP A CA 1
ATOM 743 C C . ASP A 1 96 ? 24.546 42.311 -11.987 1.00 37.50 96 ASP A C 1
ATOM 745 O O . ASP A 1 96 ? 23.450 42.849 -12.123 1.00 37.50 96 ASP A O 1
ATOM 749 N N . ASP A 1 97 ? 24.850 41.446 -11.014 1.00 49.09 97 ASP A N 1
ATOM 750 C CA . ASP A 1 97 ? 24.567 41.584 -9.575 1.00 49.09 97 ASP A CA 1
ATOM 751 C C . ASP A 1 97 ? 23.147 41.993 -9.120 1.00 49.09 97 ASP A C 1
ATOM 753 O O . ASP A 1 97 ? 22.873 43.175 -8.923 1.00 49.09 97 ASP A O 1
ATOM 757 N N . ASP A 1 98 ? 22.259 41.014 -8.876 1.00 38.62 98 ASP A N 1
ATOM 758 C CA . ASP A 1 98 ? 21.164 41.197 -7.908 1.00 38.62 98 ASP A CA 1
ATOM 759 C C . ASP A 1 98 ? 20.544 39.871 -7.409 1.00 38.62 98 ASP A C 1
ATOM 761 O O . ASP A 1 98 ? 20.218 38.965 -8.182 1.00 38.62 98 ASP A O 1
ATOM 765 N N . SER A 1 99 ? 20.294 39.836 -6.100 1.00 48.94 99 SER A N 1
ATOM 766 C CA . SER A 1 99 ? 19.518 38.870 -5.303 1.00 48.94 99 SER A CA 1
ATOM 767 C C . SER A 1 99 ? 20.098 37.467 -5.035 1.00 48.94 99 SER A C 1
ATOM 769 O O . SER A 1 99 ? 19.710 36.456 -5.618 1.00 48.94 99 SER A O 1
ATOM 771 N N . GLU A 1 100 ? 20.932 37.389 -3.995 1.00 53.16 100 GLU A N 1
ATOM 772 C CA . GLU A 1 100 ? 20.888 36.268 -3.047 1.00 53.16 100 GLU A CA 1
ATOM 773 C C . GLU A 1 100 ? 19.505 36.279 -2.361 1.00 53.16 100 GLU A C 1
ATOM 775 O O . GLU A 1 100 ? 19.325 36.908 -1.321 1.00 53.16 100 GLU A O 1
ATOM 780 N N . ASP A 1 101 ? 18.510 35.627 -2.962 1.00 49.19 101 ASP A N 1
ATOM 781 C CA . ASP A 1 101 ? 17.261 35.257 -2.285 1.00 49.19 101 ASP A CA 1
ATOM 782 C C . ASP A 1 101 ? 17.217 33.728 -2.189 1.00 49.19 101 ASP A C 1
ATOM 784 O O . ASP A 1 101 ? 16.580 33.006 -2.960 1.00 49.19 101 ASP A O 1
ATOM 788 N N . GLU A 1 102 ? 18.008 33.237 -1.242 1.00 53.66 102 GLU A N 1
ATOM 789 C CA . GLU A 1 102 ? 17.979 31.877 -0.729 1.00 53.66 102 GLU A CA 1
ATOM 790 C C . GLU A 1 102 ? 16.607 31.663 -0.054 1.00 53.66 102 GLU A C 1
ATOM 792 O O . GLU A 1 102 ? 16.314 32.321 0.950 1.00 53.66 102 GLU A O 1
ATOM 797 N N . PRO A 1 103 ? 15.710 30.781 -0.545 1.00 50.47 103 PRO A N 1
ATOM 798 C CA . PRO A 1 103 ? 14.499 30.467 0.196 1.00 50.47 103 PRO A CA 1
ATOM 799 C C . PRO A 1 103 ? 14.880 29.647 1.433 1.00 50.47 103 PRO A C 1
ATOM 801 O O . PRO A 1 103 ? 14.999 28.423 1.408 1.00 50.47 103 PRO A O 1
ATOM 804 N N . SER A 1 104 ? 15.074 30.394 2.516 1.00 51.53 104 SER A N 1
ATOM 805 C CA . SER A 1 104 ? 15.172 29.996 3.912 1.00 51.53 104 SER A CA 1
ATOM 806 C C . SER A 1 104 ? 14.289 28.783 4.236 1.00 51.53 104 SER A C 1
ATOM 808 O O . SER A 1 104 ? 13.079 28.887 4.450 1.00 51.53 104 SER A O 1
ATOM 810 N N . ASN A 1 105 ? 14.916 27.608 4.316 1.00 50.03 105 ASN A N 1
ATOM 811 C CA . ASN A 1 105 ? 14.340 26.378 4.862 1.00 50.03 105 ASN A CA 1
ATOM 812 C C . ASN A 1 105 ? 14.270 26.453 6.405 1.00 50.03 105 ASN A C 1
ATOM 814 O O . ASN A 1 105 ? 14.845 25.629 7.114 1.00 50.03 105 ASN A O 1
ATOM 818 N N . GLN A 1 106 ? 13.558 27.443 6.950 1.00 54.62 106 GLN A N 1
ATOM 819 C CA . GLN A 1 106 ? 13.377 27.643 8.399 1.00 54.62 106 GLN A CA 1
ATOM 820 C C . GLN A 1 106 ? 12.107 26.992 8.979 1.00 54.62 106 GLN A C 1
ATOM 822 O O . GLN A 1 106 ? 11.654 27.368 10.053 1.00 54.62 106 GLN A O 1
ATOM 827 N N . LEU A 1 107 ? 11.519 25.992 8.314 1.00 52.09 107 LEU A N 1
ATOM 828 C CA . LEU A 1 107 ? 10.234 25.409 8.741 1.00 52.09 107 LEU A CA 1
ATOM 829 C C . LEU A 1 107 ? 10.319 24.083 9.516 1.00 52.09 107 LEU A C 1
ATOM 831 O O . LEU A 1 107 ? 9.280 23.549 9.887 1.00 52.09 107 LEU A O 1
ATOM 835 N N . PHE A 1 108 ? 11.513 23.555 9.814 1.00 48.25 108 PHE A N 1
ATOM 836 C CA . PHE A 1 108 ? 11.645 22.223 10.439 1.00 48.25 108 PHE A CA 1
ATOM 837 C C . PHE A 1 108 ? 12.558 22.150 11.671 1.00 48.25 108 PHE A C 1
ATOM 839 O O . PHE A 1 108 ? 13.170 21.112 11.919 1.00 48.25 108 PHE A O 1
ATOM 846 N N . VAL A 1 109 ? 12.648 23.214 12.476 1.00 55.59 109 VAL A N 1
ATOM 847 C CA . VAL A 1 109 ? 13.434 23.169 13.732 1.00 55.59 109 VAL A CA 1
ATOM 848 C C . VAL A 1 109 ? 12.568 23.255 15.002 1.00 55.59 109 VAL A C 1
ATOM 850 O O . VAL A 1 109 ? 13.046 22.922 16.082 1.00 55.59 109 VAL A O 1
ATOM 853 N N . GLU A 1 110 ? 11.277 23.591 14.911 1.00 54.00 110 GLU A N 1
ATOM 854 C CA . GLU A 1 110 ? 10.438 23.804 16.110 1.00 54.00 110 GLU A CA 1
ATOM 855 C C . GLU A 1 110 ? 9.750 22.554 16.690 1.00 54.00 110 GLU A C 1
ATOM 857 O O . GLU A 1 110 ? 9.280 22.598 17.825 1.00 54.00 110 GLU A O 1
ATOM 862 N N . GLU A 1 111 ? 9.745 21.408 16.002 1.00 49.94 111 GLU A N 1
ATOM 863 C CA . GLU A 1 111 ? 8.992 20.223 16.462 1.00 49.94 111 GLU A CA 1
ATOM 864 C C . GLU A 1 111 ? 9.820 19.201 17.276 1.00 49.94 111 GLU A C 1
ATOM 866 O O . GLU A 1 111 ? 9.363 18.093 17.538 1.00 49.94 111 GLU A O 1
ATOM 871 N N . ASN A 1 112 ? 11.041 19.542 17.713 1.00 52.19 112 ASN A N 1
ATOM 872 C CA . ASN A 1 112 ? 11.905 18.618 18.478 1.00 52.19 112 ASN A CA 1
ATOM 873 C C . ASN A 1 112 ? 12.175 19.027 19.939 1.00 52.19 112 ASN A C 1
ATOM 875 O O . ASN A 1 112 ? 12.868 18.313 20.667 1.00 52.19 112 ASN A O 1
ATOM 879 N N . THR A 1 113 ? 11.606 20.139 20.411 1.00 55.06 113 THR A N 1
ATOM 880 C CA . THR A 1 113 ? 11.862 20.645 21.774 1.00 55.06 113 THR A CA 1
ATOM 881 C C . THR A 1 113 ? 10.821 20.181 22.801 1.00 55.06 113 THR A C 1
ATOM 883 O O . THR A 1 113 ? 11.100 20.181 23.998 1.00 55.06 113 THR A O 1
ATOM 886 N N . PHE A 1 114 ? 9.638 19.723 22.373 1.00 47.25 114 PHE A N 1
ATOM 887 C CA . PHE A 1 114 ? 8.545 19.384 23.298 1.00 47.25 114 PHE A CA 1
ATOM 888 C C . PHE A 1 114 ? 8.688 17.994 23.946 1.00 47.25 114 PHE A C 1
ATOM 890 O O . PHE A 1 114 ? 8.406 17.826 25.131 1.00 47.25 114 PHE A O 1
ATOM 897 N N . VAL A 1 115 ? 9.217 16.998 23.226 1.00 53.44 115 VAL A N 1
ATOM 898 C CA . VAL A 1 115 ? 9.335 15.618 23.747 1.00 53.44 115 VAL A CA 1
ATOM 899 C C . VAL A 1 115 ? 10.415 15.495 24.835 1.00 53.44 115 VAL A C 1
ATOM 901 O O . VAL A 1 115 ? 10.342 14.623 25.699 1.00 53.44 115 VAL A O 1
ATOM 904 N N . LYS A 1 116 ? 11.401 16.401 24.866 1.00 50.72 116 LYS A N 1
ATOM 905 C CA . LYS A 1 116 ? 12.520 16.337 25.822 1.00 50.72 116 LYS A CA 1
ATOM 906 C C . LYS A 1 116 ? 12.221 16.968 27.191 1.00 50.72 116 LYS A C 1
ATOM 908 O O . LYS A 1 116 ? 12.962 16.702 28.133 1.00 50.72 116 LYS A O 1
ATOM 913 N N . ALA A 1 117 ? 11.146 17.750 27.326 1.00 50.88 117 ALA A N 1
ATOM 914 C CA . ALA A 1 117 ? 10.770 18.390 28.593 1.00 50.88 117 ALA A CA 1
ATOM 915 C C . ALA A 1 117 ? 9.917 17.486 29.507 1.00 50.88 117 ALA A C 1
ATOM 917 O O . ALA A 1 117 ? 10.011 17.590 30.726 1.00 50.88 117 ALA A O 1
ATOM 918 N N . GLN A 1 118 ? 9.149 16.540 28.954 1.00 52.28 118 GLN A N 1
ATOM 919 C CA . GLN A 1 118 ? 8.253 15.690 29.755 1.00 52.28 118 GLN A CA 1
ATOM 920 C C . GLN A 1 118 ? 8.964 14.491 30.415 1.00 52.28 118 GLN A C 1
ATOM 922 O O . GLN A 1 118 ? 8.493 13.950 31.413 1.00 52.28 118 GLN A O 1
ATOM 927 N N . ALA A 1 119 ? 10.139 14.096 29.912 1.00 49.06 119 ALA A N 1
ATOM 928 C CA . ALA A 1 119 ? 10.929 13.005 30.491 1.00 49.06 119 ALA A CA 1
ATOM 929 C C . ALA A 1 119 ? 11.671 13.394 31.789 1.00 49.06 119 ALA A C 1
ATOM 931 O O . ALA A 1 119 ? 12.105 12.512 32.527 1.00 49.06 119 ALA A O 1
ATOM 932 N N . ALA A 1 120 ? 11.810 14.692 32.086 1.00 51.72 120 ALA A N 1
ATOM 933 C CA . ALA A 1 120 ? 12.466 15.172 33.305 1.00 51.72 120 ALA A CA 1
ATOM 934 C C . ALA A 1 120 ? 11.506 15.304 34.505 1.00 51.72 120 ALA A C 1
ATOM 936 O O . ALA A 1 120 ? 11.950 15.235 35.646 1.00 51.7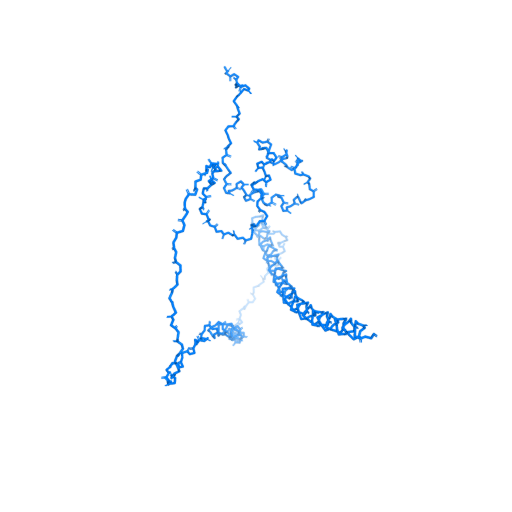2 120 ALA A O 1
ATOM 937 N N . GLU A 1 121 ? 10.195 15.431 34.275 1.00 45.44 121 GLU A N 1
ATOM 938 C CA . GLU A 1 121 ? 9.216 15.720 35.338 1.00 45.44 121 GLU A CA 1
ATOM 939 C C . GLU A 1 121 ? 8.684 14.459 36.054 1.00 45.44 121 GLU A C 1
ATOM 941 O O . GLU A 1 121 ? 8.143 14.532 37.155 1.00 45.44 121 GLU A O 1
ATOM 946 N N . ILE A 1 122 ? 8.898 13.263 35.490 1.00 51.41 122 ILE A N 1
ATOM 947 C CA . ILE A 1 122 ? 8.423 11.993 36.081 1.00 51.41 122 ILE A CA 1
ATOM 948 C C . ILE A 1 122 ? 9.438 11.393 37.082 1.00 51.41 122 ILE A C 1
ATOM 950 O O . ILE A 1 122 ? 9.099 10.495 37.854 1.00 51.41 122 ILE A O 1
ATOM 954 N N . CYS A 1 123 ? 10.673 11.902 37.145 1.00 46.00 123 CYS A N 1
ATOM 955 C CA . CYS A 1 123 ? 11.711 11.354 38.030 1.00 46.00 123 CYS A CA 1
ATOM 956 C C . CYS A 1 123 ? 11.757 11.957 39.448 1.00 46.00 123 CYS A C 1
ATOM 958 O O . CYS A 1 123 ? 12.459 11.397 40.290 1.00 46.00 123 CYS A O 1
ATOM 960 N N . ASP A 1 124 ? 11.006 13.025 39.751 1.00 40.56 124 ASP A N 1
ATOM 961 C CA . ASP A 1 124 ? 11.242 13.827 40.970 1.00 40.56 124 ASP A CA 1
ATOM 962 C C . ASP A 1 124 ? 10.139 13.774 42.049 1.00 40.56 124 ASP A C 1
ATOM 964 O O . ASP A 1 124 ? 10.141 14.552 42.997 1.00 40.56 124 ASP A O 1
ATOM 968 N N . THR A 1 125 ? 9.203 12.819 41.980 1.00 43.56 125 THR A N 1
ATOM 969 C CA . THR A 1 125 ? 8.142 12.661 43.008 1.00 43.56 125 THR A CA 1
ATOM 970 C C . THR A 1 125 ? 8.239 11.382 43.848 1.00 43.56 125 THR A C 1
ATOM 972 O O . THR A 1 125 ? 7.357 11.098 44.654 1.00 43.56 125 THR A O 1
ATOM 975 N N . ARG A 1 126 ? 9.336 10.614 43.753 1.00 44.69 126 ARG A N 1
ATOM 976 C CA . ARG A 1 126 ? 9.541 9.380 44.550 1.00 44.69 126 ARG A CA 1
ATOM 977 C C . ARG A 1 126 ? 10.447 9.515 45.779 1.00 44.69 126 ARG A C 1
ATOM 979 O O . ARG A 1 126 ? 10.819 8.501 46.366 1.00 44.69 126 ARG A O 1
ATOM 986 N N . LYS A 1 127 ? 10.783 10.733 46.208 1.00 49.25 127 LYS A N 1
ATOM 987 C CA . LYS A 1 127 ? 11.602 10.972 47.411 1.00 49.25 127 LYS A CA 1
ATOM 988 C C . LYS A 1 127 ? 11.000 12.029 48.340 1.00 49.25 127 LYS A C 1
ATOM 990 O O . LYS A 1 127 ? 11.660 12.999 48.675 1.00 49.25 127 LYS A O 1
ATOM 995 N N . ALA A 1 128 ? 9.755 11.844 48.770 1.00 45.97 128 ALA A N 1
ATOM 996 C CA . ALA A 1 128 ? 9.210 12.601 49.899 1.00 45.97 128 ALA A CA 1
ATOM 997 C C . ALA A 1 128 ? 8.028 11.871 50.553 1.00 45.97 128 ALA A C 1
ATOM 999 O O . ALA A 1 128 ? 6.874 12.236 50.369 1.00 45.97 128 ALA A O 1
ATOM 1000 N N . SER A 1 129 ? 8.320 10.839 51.341 1.00 41.00 129 SER A N 1
ATOM 1001 C CA . SER A 1 129 ? 7.536 10.542 52.547 1.00 41.00 129 SER A CA 1
ATOM 1002 C C . SER A 1 129 ? 8.396 9.681 53.464 1.00 41.00 129 SER A C 1
ATOM 1004 O O . SER A 1 129 ? 8.300 8.453 53.505 1.00 41.00 129 SER A O 1
ATOM 1006 N N . GLU A 1 130 ? 9.322 10.366 54.121 1.00 40.56 130 GLU A N 1
ATOM 1007 C CA . GLU A 1 130 ? 10.093 9.860 55.238 1.00 40.56 130 GLU A CA 1
ATOM 1008 C C . GLU A 1 130 ? 9.153 9.616 56.429 1.00 40.56 130 GLU A C 1
ATOM 1010 O O . GLU A 1 130 ? 8.230 10.377 56.715 1.00 40.56 130 GLU A O 1
ATOM 1015 N N . THR A 1 131 ? 9.391 8.480 57.063 1.00 40.91 131 THR A N 1
ATOM 1016 C CA . THR A 1 131 ? 8.839 7.956 58.310 1.00 40.91 131 THR A CA 1
ATOM 1017 C C . THR A 1 131 ? 8.482 8.999 59.373 1.00 40.91 131 THR A C 1
ATOM 1019 O O . THR A 1 131 ? 9.361 9.656 59.922 1.00 40.91 131 THR A O 1
ATOM 1022 N N . VAL A 1 132 ? 7.211 9.016 59.788 1.00 32.94 132 VAL A N 1
ATOM 1023 C CA . VAL A 1 132 ? 6.800 9.461 61.127 1.00 32.94 132 VAL A CA 1
ATOM 1024 C C . VAL A 1 132 ? 6.036 8.320 61.789 1.00 32.94 132 VAL A C 1
ATOM 1026 O O . VAL A 1 132 ? 4.889 8.020 61.466 1.00 32.94 132 VAL A O 1
ATOM 1029 N N . THR A 1 133 ? 6.723 7.659 62.713 1.00 42.44 133 THR A N 1
ATOM 1030 C CA . THR A 1 133 ? 6.161 6.765 63.724 1.00 42.44 133 THR A CA 1
ATOM 1031 C C . THR A 1 133 ? 5.257 7.553 64.669 1.00 42.44 133 THR A C 1
ATOM 1033 O O . THR A 1 133 ? 5.739 8.446 65.366 1.00 42.44 133 THR A O 1
ATOM 1036 N N . VAL A 1 134 ? 3.979 7.180 64.756 1.00 38.88 134 VAL A N 1
ATOM 1037 C CA . VAL A 1 134 ? 3.159 7.424 65.948 1.00 38.88 134 VAL A CA 1
ATOM 1038 C C . VAL A 1 134 ? 2.503 6.109 66.341 1.00 38.88 134 VAL A C 1
ATOM 1040 O O . VAL A 1 134 ? 1.724 5.518 65.597 1.00 38.88 134 VAL A O 1
ATOM 1043 N N . ASP A 1 135 ? 2.898 5.664 67.523 1.00 43.22 135 ASP A N 1
ATOM 1044 C CA . ASP A 1 135 ? 2.411 4.512 68.258 1.00 43.22 135 ASP A CA 1
ATOM 1045 C C . ASP A 1 135 ? 0.994 4.817 68.777 1.00 43.22 135 ASP A C 1
ATOM 1047 O O . ASP A 1 135 ? 0.813 5.728 69.586 1.00 43.22 135 ASP A O 1
ATOM 1051 N N . VAL A 1 136 ? -0.024 4.093 68.302 1.00 42.22 136 VAL A N 1
ATOM 1052 C CA . VAL A 1 136 ? -1.357 4.068 68.923 1.00 42.22 136 VAL A CA 1
ATOM 1053 C C . VAL A 1 136 ? -1.880 2.636 68.916 1.00 42.22 136 VAL A C 1
ATOM 1055 O O . VAL A 1 136 ? -2.358 2.123 67.910 1.00 42.22 136 VAL A O 1
ATOM 1058 N N . ALA A 1 137 ? -1.755 2.030 70.094 1.00 38.84 137 ALA A N 1
ATOM 1059 C CA . ALA A 1 137 ? -2.703 1.138 70.751 1.00 38.84 137 ALA A CA 1
ATOM 1060 C C . ALA A 1 137 ? -3.407 0.058 69.907 1.00 38.84 137 ALA A C 1
ATOM 1062 O O . ALA A 1 137 ? -4.289 0.320 69.094 1.00 38.84 137 ALA A O 1
ATOM 1063 N N . LYS A 1 138 ? -3.093 -1.191 70.281 1.00 48.94 138 LYS A N 1
ATOM 1064 C CA . LYS A 1 138 ? -3.986 -2.360 70.332 1.00 48.94 138 LYS A CA 1
ATOM 1065 C C . LYS A 1 138 ? -5.456 -2.034 70.028 1.00 48.94 138 LYS A C 1
ATOM 1067 O O . LYS A 1 138 ? -6.200 -1.609 70.908 1.00 48.94 138 LYS A O 1
ATOM 1072 N N . VAL A 1 139 ? -5.880 -2.352 68.815 1.00 39.25 139 VAL A N 1
ATOM 1073 C CA . VAL A 1 139 ? -7.272 -2.686 68.533 1.00 39.25 139 VAL A CA 1
ATOM 1074 C C . VAL A 1 139 ? -7.231 -4.058 67.889 1.00 39.25 139 VAL A C 1
ATOM 1076 O O . VAL A 1 139 ? -6.7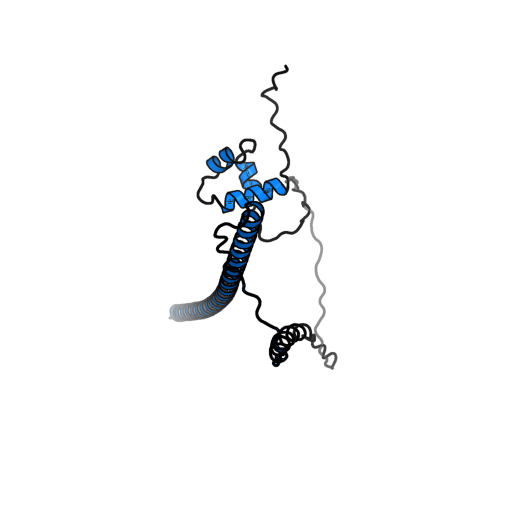44 -4.207 66.767 1.00 39.25 139 VAL A O 1
ATOM 1079 N N . ASP A 1 140 ? -7.679 -5.058 68.647 1.00 47.00 140 ASP A N 1
ATOM 1080 C CA . ASP A 1 140 ? -8.010 -6.384 68.143 1.00 47.00 140 ASP A CA 1
ATOM 1081 C C . ASP A 1 140 ? -8.862 -6.221 66.882 1.00 47.00 140 ASP A C 1
ATOM 1083 O O . ASP A 1 140 ? -10.024 -5.814 66.938 1.00 47.00 140 ASP A O 1
ATOM 1087 N N . LYS A 1 141 ? -8.269 -6.493 65.717 1.00 48.41 141 LYS A N 1
ATOM 1088 C CA . LYS A 1 141 ? -9.030 -6.633 64.479 1.00 48.41 141 LYS A CA 1
ATOM 1089 C C . LYS A 1 141 ? -9.726 -7.989 64.550 1.00 48.41 141 LYS A C 1
ATOM 1091 O O . LYS A 1 141 ? -9.022 -9.001 64.564 1.00 48.41 141 LYS A O 1
ATOM 1096 N N . PRO A 1 142 ? -11.067 -8.061 64.540 1.00 45.06 142 PRO A N 1
ATOM 1097 C CA . PRO A 1 142 ? -11.709 -9.323 64.230 1.00 45.06 142 PRO A CA 1
ATOM 1098 C C . PRO A 1 142 ? -11.252 -9.708 62.821 1.00 45.06 142 PRO A C 1
ATOM 1100 O O . PRO A 1 142 ? -11.348 -8.901 61.891 1.00 45.06 142 PRO A O 1
ATOM 1103 N N . SER A 1 143 ? -10.710 -10.918 62.664 1.00 48.41 143 SER A N 1
ATOM 1104 C CA . SER A 1 143 ? -10.473 -11.512 61.352 1.00 48.41 143 SER A CA 1
ATOM 1105 C C . SER A 1 143 ? -11.834 -11.688 60.685 1.00 48.41 143 SER A C 1
ATOM 1107 O O . SER A 1 143 ? -12.512 -12.704 60.843 1.00 48.41 143 SER A O 1
ATOM 1109 N N . CYS A 1 144 ? -12.280 -10.647 59.996 1.00 39.44 144 CYS A N 1
ATOM 1110 C CA . CYS A 1 144 ? -13.474 -10.689 59.188 1.00 39.44 144 CYS A CA 1
ATOM 1111 C C . CYS A 1 144 ? -13.099 -11.446 57.914 1.00 39.44 144 CYS A C 1
ATOM 1113 O O . CYS A 1 144 ? -12.715 -10.855 56.908 1.00 39.44 144 CYS A O 1
ATOM 1115 N N . ASN A 1 145 ? -13.159 -12.777 57.987 1.00 50.47 145 ASN A N 1
ATOM 1116 C CA . ASN A 1 145 ? -13.255 -13.640 56.816 1.00 50.47 145 ASN A CA 1
ATOM 1117 C C . ASN A 1 145 ? -14.637 -13.406 56.184 1.00 50.47 145 ASN A C 1
ATOM 1119 O O . ASN A 1 145 ? -15.525 -14.246 56.281 1.00 50.47 145 ASN A O 1
ATOM 1123 N N . ILE A 1 146 ? -14.848 -12.227 55.596 1.00 51.56 146 ILE A N 1
ATOM 1124 C CA . ILE A 1 146 ? -15.944 -12.005 54.658 1.00 51.56 146 ILE A CA 1
ATOM 1125 C C . ILE A 1 146 ? -15.410 -12.508 53.325 1.00 51.56 146 ILE A C 1
ATOM 1127 O O . ILE A 1 146 ? -14.784 -11.778 52.564 1.00 51.56 146 ILE A O 1
ATOM 1131 N N . THR A 1 147 ? -15.593 -13.801 53.081 1.00 58.97 147 THR A N 1
ATOM 1132 C CA . THR A 1 147 ? -15.292 -14.432 51.790 1.00 58.97 147 THR A CA 1
ATOM 1133 C C . THR A 1 147 ? -16.243 -13.986 50.679 1.00 58.97 147 THR A C 1
ATOM 1135 O O . THR A 1 147 ? -16.007 -14.320 49.525 1.00 58.97 147 THR A O 1
ATOM 1138 N N . GLU A 1 148 ? -17.283 -13.205 50.987 1.00 61.28 148 GLU A N 1
ATOM 1139 C CA . GLU A 1 148 ? -18.262 -12.739 50.007 1.00 61.28 148 GLU A CA 1
ATOM 1140 C C . GLU A 1 148 ? -18.580 -11.260 50.235 1.00 61.28 148 GLU A C 1
ATOM 1142 O O . GLU A 1 148 ? -19.319 -10.878 51.144 1.00 61.28 148 GLU A O 1
ATOM 1147 N N . LEU A 1 149 ? -17.986 -10.407 49.397 1.00 61.22 149 LEU A N 1
ATOM 1148 C CA . LEU A 1 149 ? -18.401 -9.013 49.267 1.00 61.22 149 LEU A CA 1
ATOM 1149 C C . LEU A 1 149 ? -19.904 -8.973 48.921 1.00 61.22 149 LEU A C 1
ATOM 1151 O O . LEU A 1 149 ? -20.341 -9.783 48.102 1.00 61.22 149 LEU A O 1
ATOM 1155 N N . PRO A 1 150 ? -20.700 -8.055 49.504 1.00 75.50 150 PRO A N 1
ATOM 1156 C CA . PRO A 1 150 ? -22.109 -7.873 49.151 1.00 75.50 150 PRO A CA 1
ATOM 1157 C C . PRO A 1 150 ? -22.307 -7.807 47.630 1.00 75.50 150 PRO A C 1
ATOM 1159 O O . PRO A 1 150 ? -21.478 -7.206 46.947 1.00 75.50 150 PRO A O 1
ATOM 1162 N N . GLU A 1 151 ? -23.398 -8.364 47.092 1.00 71.56 151 GLU A N 1
ATOM 1163 C CA . GLU A 1 151 ? -23.656 -8.447 45.635 1.00 71.56 151 GLU A CA 1
ATOM 1164 C C . GLU A 1 151 ? -23.445 -7.116 44.896 1.00 71.56 151 GLU A C 1
ATOM 1166 O O . GLU A 1 151 ? -22.881 -7.083 43.801 1.00 71.56 151 GLU A O 1
ATOM 1171 N N . GLY A 1 152 ? -23.826 -5.996 45.519 1.00 73.38 152 GLY A N 1
ATOM 1172 C CA . GLY A 1 152 ? -23.611 -4.662 44.955 1.00 73.38 152 GLY A CA 1
ATOM 1173 C C . GLY A 1 152 ? -22.133 -4.305 44.757 1.00 73.38 152 GLY A C 1
ATOM 1174 O O . GLY A 1 152 ? -21.804 -3.607 43.806 1.00 73.38 152 GLY A O 1
ATOM 1175 N N . ILE A 1 153 ? -21.231 -4.806 45.604 1.00 80.94 153 ILE A N 1
ATOM 1176 C CA . ILE A 1 153 ? -19.786 -4.560 45.508 1.00 80.94 153 ILE A CA 1
ATOM 1177 C C . ILE A 1 153 ? -19.121 -5.512 44.503 1.00 80.94 153 ILE A C 1
ATOM 1179 O O . ILE A 1 153 ? -18.231 -5.081 43.770 1.00 80.94 153 ILE A O 1
ATOM 1183 N N . GLN A 1 154 ? -19.607 -6.753 44.376 1.00 83.56 154 GLN A N 1
ATOM 1184 C CA . GLN A 1 154 ? -19.136 -7.690 43.341 1.00 83.56 154 GLN A CA 1
ATOM 1185 C C . GLN A 1 154 ? -19.406 -7.165 41.922 1.00 83.56 154 GLN A C 1
ATOM 1187 O O . GLN A 1 154 ? -18.592 -7.339 41.014 1.00 83.56 154 GLN A O 1
ATOM 1192 N N . PHE A 1 155 ? -20.530 -6.467 41.726 1.00 87.50 155 PHE A N 1
ATOM 1193 C CA . PHE A 1 155 ? -20.834 -5.801 40.460 1.00 87.50 155 PHE A CA 1
ATOM 1194 C C . PHE A 1 155 ? -19.784 -4.740 40.095 1.00 87.50 155 PHE A C 1
ATOM 1196 O O . PHE A 1 155 ? -19.291 -4.723 38.965 1.00 87.50 155 PHE A O 1
ATOM 1203 N N . PHE A 1 156 ? -19.392 -3.890 41.049 1.00 90.31 156 PHE A N 1
ATOM 1204 C CA . PHE A 1 156 ? -18.348 -2.888 40.820 1.00 90.31 156 PHE A CA 1
ATOM 1205 C C . PHE A 1 156 ? -16.980 -3.524 40.574 1.00 90.31 156 PHE A C 1
ATOM 1207 O O . PHE A 1 156 ? -16.250 -3.067 39.699 1.00 90.31 156 PHE A O 1
ATOM 1214 N N . GLU A 1 157 ? -16.643 -4.599 41.285 1.00 91.06 157 GLU A N 1
ATOM 1215 C CA . GLU A 1 157 ? -15.406 -5.346 41.049 1.00 91.06 157 GLU A CA 1
ATOM 1216 C C . GLU A 1 157 ? -15.342 -5.900 39.618 1.00 91.06 157 GLU A C 1
ATOM 1218 O O . GLU A 1 157 ? -14.324 -5.751 38.937 1.00 91.06 157 GLU A O 1
ATOM 1223 N N . LYS A 1 158 ? -16.454 -6.451 39.114 1.00 92.69 158 LYS A N 1
ATOM 1224 C CA . LYS A 1 158 ? -16.556 -6.911 37.725 1.00 92.69 158 LYS A CA 1
ATOM 1225 C C . LYS A 1 158 ? -16.329 -5.772 36.728 1.00 92.69 158 LYS A C 1
ATOM 1227 O O . LYS A 1 158 ? -15.534 -5.941 35.806 1.00 92.69 158 LYS A O 1
ATOM 1232 N N . ILE A 1 159 ? -16.960 -4.614 36.941 1.00 94.62 159 ILE A N 1
ATOM 1233 C CA . ILE A 1 159 ? -16.774 -3.428 36.086 1.00 94.62 159 ILE A CA 1
ATOM 1234 C C . ILE A 1 159 ? -15.315 -2.965 36.096 1.00 94.62 159 ILE A C 1
ATOM 1236 O O . ILE A 1 159 ? -14.748 -2.688 35.042 1.00 94.62 159 ILE A O 1
ATOM 1240 N N . ILE A 1 160 ? -14.690 -2.887 37.273 1.00 96.00 160 ILE A N 1
ATOM 1241 C CA . ILE A 1 160 ? -13.294 -2.456 37.409 1.00 96.00 160 ILE A CA 1
ATOM 1242 C C . ILE A 1 160 ? -12.366 -3.406 36.648 1.00 96.00 160 ILE A C 1
ATOM 1244 O O . ILE A 1 160 ? -11.444 -2.957 35.966 1.00 96.00 160 ILE A O 1
ATOM 1248 N N . ASN A 1 161 ? -12.601 -4.713 36.750 1.00 96.12 161 ASN A N 1
ATOM 1249 C CA . ASN A 1 161 ? -11.789 -5.713 36.065 1.00 96.12 161 ASN A CA 1
ATOM 1250 C C . ASN A 1 161 ? -11.984 -5.669 34.545 1.00 96.12 161 ASN A C 1
ATOM 1252 O O . ASN A 1 161 ? -11.003 -5.746 33.805 1.00 96.12 161 ASN A O 1
ATOM 1256 N N . GLU A 1 162 ? -13.216 -5.471 34.074 1.00 97.69 162 GLU A N 1
ATOM 1257 C CA . GLU A 1 162 ? -13.508 -5.285 32.652 1.00 97.69 162 GLU A CA 1
ATOM 1258 C C . GLU A 1 162 ? -12.846 -4.014 32.108 1.00 97.69 162 GLU A C 1
ATOM 1260 O O . GLU A 1 162 ? -12.161 -4.065 31.089 1.00 97.69 162 GLU A O 1
ATOM 1265 N N . TYR A 1 163 ? -12.939 -2.899 32.834 1.00 98.00 163 TYR A N 1
ATOM 1266 C CA . TYR A 1 163 ? -12.266 -1.653 32.472 1.00 98.00 163 TYR A CA 1
ATOM 1267 C C . TYR A 1 163 ? -10.743 -1.824 32.382 1.00 98.00 163 TYR A C 1
ATOM 1269 O O . TYR A 1 163 ? -10.133 -1.406 31.400 1.00 98.00 163 TYR A O 1
ATOM 1277 N N . LYS A 1 164 ? -10.119 -2.487 33.364 1.00 97.94 164 LYS A N 1
ATOM 1278 C CA . LYS A 1 164 ? -8.676 -2.783 33.334 1.00 97.94 164 LYS A CA 1
ATOM 1279 C C . LYS A 1 164 ? -8.299 -3.661 32.143 1.00 97.94 164 LYS A C 1
ATOM 1281 O O . LYS A 1 164 ? -7.283 -3.409 31.498 1.00 97.94 164 LYS A O 1
ATOM 1286 N N . SER A 1 165 ? -9.115 -4.671 31.843 1.00 97.94 165 SER A N 1
ATOM 1287 C CA . SER A 1 165 ? -8.904 -5.547 30.691 1.00 97.94 165 SER A CA 1
ATOM 1288 C C . SER A 1 165 ? -8.989 -4.770 29.375 1.00 97.94 165 SER A C 1
ATOM 1290 O O . SER A 1 165 ? -8.101 -4.899 28.533 1.00 97.94 165 SER A O 1
ATOM 1292 N N . LEU A 1 166 ? -9.987 -3.894 29.231 1.00 98.19 166 LEU A N 1
ATOM 1293 C CA . LEU A 1 166 ? -10.128 -3.011 28.073 1.00 98.19 166 LEU A CA 1
ATOM 1294 C C . LEU A 1 166 ? -8.954 -2.036 27.950 1.00 98.19 166 LEU A C 1
ATOM 1296 O O . LEU A 1 166 ? -8.424 -1.858 26.856 1.00 98.19 166 LEU A O 1
ATOM 1300 N N . GLN A 1 167 ? -8.501 -1.451 29.060 1.00 98.25 167 GLN A N 1
ATOM 1301 C CA . GLN A 1 167 ? -7.347 -0.555 29.073 1.00 98.25 167 GLN A CA 1
ATOM 1302 C C . GLN A 1 167 ? -6.073 -1.278 28.614 1.00 98.25 167 GLN A C 1
ATOM 1304 O O . GLN A 1 167 ? -5.314 -0.747 27.807 1.00 98.25 167 GLN A O 1
ATOM 1309 N N . GLN A 1 168 ? -5.854 -2.513 29.069 1.00 98.19 168 GLN A N 1
ATOM 1310 C CA . GLN A 1 168 ? -4.723 -3.325 28.624 1.00 98.19 168 GLN A CA 1
ATOM 1311 C C . GLN A 1 168 ? -4.826 -3.689 27.135 1.00 98.19 168 GLN A C 1
ATOM 1313 O O . GLN A 1 168 ? -3.824 -3.636 26.421 1.00 98.19 168 GLN A O 1
ATOM 1318 N N . ALA A 1 169 ? -6.025 -4.031 26.655 1.00 98.19 169 ALA A N 1
ATOM 1319 C CA . ALA A 1 169 ? -6.260 -4.326 25.244 1.00 98.19 169 ALA A CA 1
ATOM 1320 C C . ALA A 1 169 ? -6.002 -3.101 24.354 1.00 98.19 169 ALA A C 1
ATOM 1322 O O . ALA A 1 169 ? -5.405 -3.235 23.287 1.00 98.19 169 ALA A O 1
ATOM 1323 N N . LEU A 1 170 ? -6.395 -1.909 24.809 1.00 98.00 170 LEU A N 1
ATOM 1324 C CA . LEU A 1 170 ? -6.142 -0.649 24.115 1.00 98.00 170 LEU A CA 1
ATOM 1325 C C . LEU A 1 170 ? -4.638 -0.387 23.978 1.00 98.00 170 LEU A C 1
ATOM 1327 O O . LEU A 1 170 ? -4.168 -0.191 22.862 1.00 98.00 170 LEU A O 1
ATOM 1331 N N . VAL A 1 171 ? -3.870 -0.517 25.064 1.00 98.44 171 VAL A N 1
ATOM 1332 C CA . VAL A 1 171 ? -2.402 -0.368 25.032 1.00 98.44 171 VAL A CA 1
ATOM 1333 C C . VAL A 1 171 ? -1.750 -1.375 24.074 1.00 98.44 171 VAL A C 1
ATOM 1335 O O . VAL A 1 171 ? -0.841 -1.032 23.319 1.00 98.44 171 VAL A O 1
ATOM 1338 N N . GLN A 1 172 ? -2.221 -2.626 24.056 1.00 98.00 172 GLN A N 1
ATOM 1339 C CA . GLN A 1 172 ? -1.717 -3.629 23.112 1.00 98.00 172 GLN A CA 1
ATOM 1340 C C . GLN A 1 172 ? -2.052 -3.287 21.655 1.00 98.00 172 GLN A C 1
ATOM 1342 O O . GLN A 1 172 ? -1.222 -3.508 20.773 1.00 98.00 172 GLN A O 1
ATOM 1347 N N . MET A 1 173 ? -3.253 -2.767 21.383 1.00 97.69 173 MET A N 1
ATOM 1348 C CA . MET A 1 173 ? -3.638 -2.329 20.039 1.00 97.69 173 MET A CA 1
ATOM 1349 C C . MET A 1 173 ? -2.822 -1.122 19.581 1.00 97.69 173 MET A C 1
ATOM 1351 O O . MET A 1 173 ? -2.352 -1.126 18.448 1.00 97.69 173 MET A O 1
ATOM 1355 N N . GLU A 1 174 ? -2.601 -0.134 20.449 1.00 97.88 174 GLU A N 1
ATOM 1356 C CA . GLU A 1 174 ? -1.758 1.031 20.150 1.00 97.88 174 GLU A CA 1
ATOM 1357 C C . GLU A 1 174 ? -0.323 0.613 19.821 1.00 97.88 174 GLU A C 1
ATOM 1359 O O . GLU A 1 174 ? 0.242 1.070 18.830 1.00 97.88 174 GLU A O 1
ATOM 1364 N N . SER A 1 175 ? 0.244 -0.325 20.586 1.00 98.00 175 SER A N 1
ATOM 1365 C CA . SER A 1 175 ? 1.576 -0.868 20.303 1.00 98.00 175 SER A CA 1
ATOM 1366 C C . SER A 1 175 ? 1.647 -1.558 18.937 1.00 98.00 175 SER A C 1
ATOM 1368 O O . SER A 1 175 ? 2.609 -1.349 18.203 1.00 98.00 175 SER A O 1
ATOM 1370 N N . LYS A 1 176 ? 0.641 -2.364 18.578 1.00 98.38 176 LYS A N 1
ATOM 1371 C CA . LYS A 1 176 ? 0.587 -3.043 17.271 1.00 98.38 176 LYS A CA 1
ATOM 1372 C C . LYS A 1 176 ? 0.381 -2.066 16.119 1.00 98.38 176 LYS A C 1
ATOM 1374 O O . LYS A 1 176 ? 0.977 -2.230 15.059 1.00 98.38 176 LYS A O 1
ATOM 1379 N N . LEU A 1 177 ? -0.455 -1.047 16.319 1.00 97.88 177 LEU A N 1
ATOM 1380 C CA . LEU A 1 177 ? -0.637 0.017 15.338 1.00 97.88 177 LEU A CA 1
ATOM 1381 C C . LEU A 1 177 ? 0.700 0.715 15.088 1.00 97.88 177 LEU A C 1
ATOM 1383 O O . LEU A 1 177 ? 1.110 0.853 13.938 1.00 97.88 177 LEU A O 1
ATOM 1387 N N . LYS A 1 178 ? 1.416 1.056 16.161 1.00 98.31 178 LYS A N 1
ATOM 1388 C CA . LYS A 1 178 ? 2.718 1.708 16.077 1.00 98.31 178 LYS A CA 1
ATOM 1389 C C . LYS A 1 178 ? 3.756 0.871 15.321 1.00 98.31 178 LYS A C 1
ATOM 1391 O O . LYS A 1 178 ? 4.447 1.406 14.459 1.00 98.31 178 LYS A O 1
ATOM 1396 N N . GLU A 1 179 ? 3.820 -0.431 15.595 1.00 98.44 179 GLU A N 1
ATOM 1397 C CA . GLU A 1 179 ? 4.672 -1.381 14.867 1.00 98.44 179 GLU A CA 1
ATOM 1398 C C . GLU A 1 179 ? 4.345 -1.388 13.366 1.00 98.44 179 GLU A C 1
ATOM 1400 O O . GLU A 1 179 ? 5.229 -1.176 12.537 1.00 98.44 179 GLU A O 1
ATOM 1405 N N . SER A 1 180 ? 3.062 -1.502 13.009 1.00 97.94 180 SER A N 1
ATOM 1406 C CA . SER A 1 180 ? 2.631 -1.501 11.604 1.00 97.94 180 SER A CA 1
ATOM 1407 C C . SER A 1 180 ? 2.906 -0.176 10.874 1.00 97.94 180 SER A C 1
ATOM 1409 O O . SER A 1 180 ? 3.227 -0.170 9.684 1.00 97.94 180 SER A O 1
ATOM 1411 N N . GLU A 1 181 ? 2.819 0.963 11.569 1.00 98.31 181 GLU A N 1
ATOM 1412 C CA . GLU A 1 181 ? 3.176 2.269 11.007 1.00 98.31 181 GLU A CA 1
ATOM 1413 C C . GLU A 1 181 ? 4.668 2.360 10.685 1.00 98.31 181 GLU A C 1
ATOM 1415 O O . GLU A 1 181 ? 5.054 2.947 9.670 1.00 98.31 181 GLU A O 1
ATOM 1420 N N . ASP A 1 182 ? 5.513 1.806 11.550 1.00 98.44 182 ASP A N 1
ATOM 1421 C CA . ASP A 1 182 ? 6.958 1.846 11.373 1.00 98.44 182 ASP A CA 1
ATOM 1422 C C . ASP A 1 182 ? 7.409 0.840 10.291 1.00 98.44 182 ASP A C 1
ATOM 1424 O O . ASP A 1 182 ? 8.250 1.184 9.454 1.00 98.44 182 ASP A O 1
ATOM 1428 N N . GLU A 1 183 ? 6.763 -0.328 10.187 1.00 98.44 183 GLU A N 1
ATOM 1429 C CA . GLU A 1 183 ? 6.910 -1.243 9.044 1.00 98.44 183 GLU A CA 1
ATOM 1430 C C . GLU A 1 183 ? 6.525 -0.574 7.720 1.00 98.44 183 GLU A C 1
ATOM 1432 O O . GLU A 1 183 ? 7.265 -0.660 6.737 1.00 98.44 183 GLU A O 1
ATOM 1437 N N . LEU A 1 184 ? 5.400 0.149 7.682 1.00 98.00 184 LEU A N 1
ATOM 1438 C CA . LEU A 1 184 ? 4.953 0.853 6.481 1.00 98.00 184 LEU A CA 1
ATOM 1439 C C . LEU A 1 184 ? 5.947 1.940 6.053 1.00 98.00 184 LEU A C 1
ATOM 1441 O O . LEU A 1 184 ? 6.227 2.090 4.860 1.00 98.00 184 LEU A O 1
ATOM 1445 N N . LYS A 1 185 ? 6.504 2.697 7.008 1.00 98.25 185 LYS A N 1
ATOM 1446 C CA . LYS A 1 185 ? 7.561 3.681 6.724 1.00 98.25 185 LYS A CA 1
ATOM 1447 C C . LYS A 1 185 ? 8.803 3.003 6.158 1.00 98.25 185 LYS A C 1
ATOM 1449 O O . LYS A 1 185 ? 9.332 3.476 5.153 1.00 98.25 185 LYS A O 1
ATOM 1454 N N . SER A 1 186 ? 9.230 1.894 6.761 1.00 98.31 186 SER A N 1
ATOM 1455 C CA . SER A 1 186 ? 10.367 1.102 6.287 1.00 98.31 186 SER A CA 1
ATOM 1456 C C . SER A 1 186 ? 10.144 0.606 4.855 1.00 98.31 186 SER A C 1
ATOM 1458 O O . SER A 1 186 ? 10.962 0.861 3.969 1.00 98.31 186 SER A O 1
ATOM 1460 N N . LEU A 1 187 ? 8.977 0.013 4.580 1.00 98.31 187 LEU A N 1
ATOM 1461 C CA . LEU A 1 187 ? 8.610 -0.478 3.252 1.00 98.31 187 LEU A CA 1
ATOM 1462 C C . LEU A 1 187 ? 8.570 0.646 2.211 1.00 98.31 187 LEU A C 1
ATOM 1464 O O . LEU A 1 187 ? 9.048 0.472 1.088 1.00 98.31 187 LEU A O 1
ATOM 1468 N N . LYS A 1 188 ? 8.031 1.816 2.573 1.00 98.25 188 LYS A N 1
ATOM 1469 C CA . LYS A 1 188 ? 8.004 2.993 1.696 1.00 98.25 188 LYS A CA 1
ATOM 1470 C C . LYS A 1 188 ? 9.416 3.454 1.340 1.00 98.25 188 LYS A C 1
ATOM 1472 O O . LYS A 1 188 ? 9.677 3.735 0.172 1.00 98.25 188 LYS A O 1
ATOM 1477 N N . MET A 1 189 ? 10.316 3.517 2.321 1.00 97.56 189 MET A N 1
ATOM 1478 C CA . MET A 1 189 ? 11.713 3.884 2.086 1.00 97.56 189 MET A CA 1
ATOM 1479 C C . MET A 1 189 ? 12.424 2.853 1.205 1.00 97.56 189 MET A C 1
ATOM 1481 O O . MET A 1 189 ? 13.075 3.246 0.242 1.00 97.56 189 MET A O 1
ATOM 1485 N N . SER A 1 190 ? 12.233 1.554 1.461 1.00 97.75 190 SER A N 1
ATOM 1486 C CA . SER A 1 190 ? 12.774 0.481 0.613 1.00 97.75 190 SER A CA 1
ATOM 1487 C C . SER A 1 190 ? 12.281 0.606 -0.828 1.00 97.75 190 SER A C 1
ATOM 1489 O O . SER A 1 190 ? 13.082 0.671 -1.749 1.00 97.75 190 SER A O 1
ATOM 1491 N N . THR A 1 191 ? 10.970 0.762 -1.026 1.00 97.88 191 THR A N 1
ATOM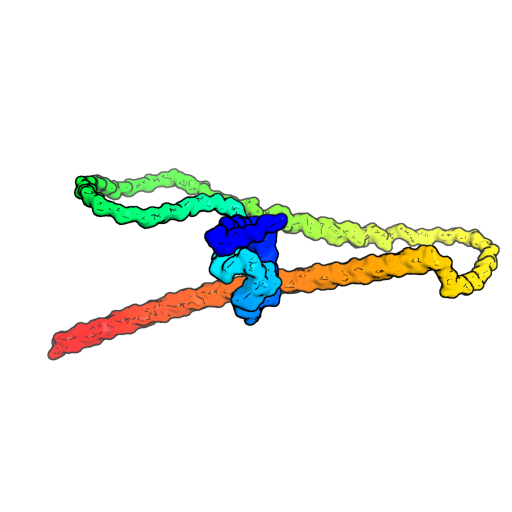 1492 C CA . THR A 1 191 ? 10.365 0.868 -2.364 1.00 97.88 191 THR A CA 1
ATOM 1493 C C . THR A 1 191 ? 10.895 2.078 -3.139 1.00 97.88 191 THR A C 1
ATOM 1495 O O . THR A 1 191 ? 11.113 2.006 -4.348 1.00 97.88 191 THR A O 1
ATOM 1498 N N . MET A 1 192 ? 11.096 3.211 -2.461 1.00 97.19 192 MET A N 1
ATOM 1499 C CA . MET A 1 192 ? 11.670 4.406 -3.083 1.00 97.19 192 MET A CA 1
ATOM 1500 C C . MET A 1 192 ? 13.134 4.193 -3.481 1.00 97.19 192 MET A C 1
ATOM 1502 O O . MET A 1 192 ? 13.526 4.612 -4.572 1.00 97.19 192 MET A O 1
ATOM 1506 N N . THR A 1 193 ? 13.916 3.517 -2.637 1.00 97.88 193 THR A N 1
ATOM 1507 C CA . THR A 1 193 ? 15.294 3.115 -2.949 1.00 97.88 193 THR A CA 1
ATOM 1508 C C . THR A 1 193 ? 15.338 2.184 -4.157 1.00 97.88 193 THR A C 1
ATOM 1510 O O . THR A 1 193 ? 16.070 2.465 -5.104 1.00 97.88 193 THR A O 1
ATOM 1513 N N . ASP A 1 194 ? 14.509 1.140 -4.175 1.00 97.56 194 ASP A N 1
ATOM 1514 C CA . ASP A 1 194 ? 14.456 0.159 -5.265 1.00 97.56 194 ASP A CA 1
ATOM 1515 C C . ASP A 1 194 ? 14.077 0.826 -6.590 1.00 97.56 194 ASP A C 1
ATOM 1517 O O . ASP A 1 194 ? 14.687 0.575 -7.628 1.00 97.56 194 ASP A O 1
ATOM 1521 N N . LYS A 1 195 ? 13.104 1.746 -6.560 1.00 97.06 195 LYS A N 1
ATOM 1522 C CA . LYS A 1 195 ? 12.711 2.518 -7.743 1.00 97.06 195 LYS A CA 1
ATOM 1523 C C . LYS A 1 195 ? 13.856 3.388 -8.264 1.00 97.06 195 LYS A C 1
ATOM 1525 O O . LYS A 1 195 ? 14.033 3.485 -9.475 1.00 97.06 195 LYS A O 1
ATOM 1530 N N . CYS A 1 196 ? 14.617 4.020 -7.371 1.00 95.69 196 CYS A N 1
ATOM 1531 C CA . CYS A 1 196 ? 15.782 4.816 -7.751 1.00 95.69 196 CYS A CA 1
ATOM 1532 C C . CYS A 1 196 ? 16.849 3.937 -8.419 1.00 95.69 196 CYS A C 1
ATOM 1534 O O . CYS A 1 196 ? 17.293 4.245 -9.521 1.00 95.69 196 CYS A O 1
ATOM 1536 N N . GLN A 1 197 ? 17.187 2.800 -7.803 1.00 97.06 197 GLN A N 1
ATOM 1537 C CA . GLN A 1 197 ? 18.150 1.843 -8.354 1.00 97.06 197 GLN A CA 1
ATOM 1538 C C . GLN A 1 197 ? 17.715 1.303 -9.719 1.00 97.06 197 GLN A C 1
ATOM 1540 O O . GLN A 1 197 ? 18.537 1.184 -10.624 1.00 97.06 197 GLN A O 1
ATOM 1545 N N . PHE A 1 198 ? 16.423 1.020 -9.891 1.00 97.19 198 PHE A N 1
ATOM 1546 C CA . PHE A 1 198 ? 15.879 0.576 -11.169 1.00 97.19 198 PHE A CA 1
ATOM 1547 C C . PHE A 1 198 ? 16.029 1.633 -12.270 1.00 97.19 198 PHE A C 1
ATOM 1549 O O . PHE A 1 198 ? 16.425 1.291 -13.381 1.00 97.19 198 PHE A O 1
ATOM 1556 N N . GLU A 1 199 ? 15.731 2.906 -11.989 1.00 97.38 199 GLU A N 1
ATOM 1557 C CA . GLU A 1 199 ? 15.897 3.968 -12.993 1.00 97.38 199 GLU A CA 1
ATOM 1558 C C . GLU A 1 199 ? 17.373 4.211 -13.336 1.00 97.38 199 GLU A C 1
ATOM 1560 O O . GLU A 1 199 ? 17.671 4.464 -14.500 1.00 97.38 199 GLU A O 1
ATOM 1565 N N . VAL A 1 200 ? 18.294 4.067 -12.373 1.00 97.06 200 VAL A N 1
ATOM 1566 C CA . VAL A 1 200 ? 19.744 4.111 -12.644 1.00 97.06 200 VAL A CA 1
ATOM 1567 C C . VAL A 1 200 ? 20.151 2.966 -13.572 1.00 97.06 200 VAL A C 1
ATOM 1569 O O . VAL A 1 200 ? 20.661 3.218 -14.657 1.00 97.06 200 VAL A O 1
ATOM 1572 N N . ALA A 1 201 ? 19.827 1.718 -13.220 1.00 97.50 201 ALA A N 1
ATOM 1573 C CA . ALA A 1 201 ? 20.168 0.555 -14.044 1.00 97.50 201 ALA A CA 1
ATOM 1574 C C . ALA A 1 201 ? 19.550 0.624 -15.453 1.00 97.50 201 ALA A C 1
ATOM 1576 O O . ALA A 1 201 ? 20.134 0.174 -16.435 1.00 97.50 201 ALA A O 1
ATOM 1577 N N . LYS A 1 202 ? 18.348 1.195 -15.566 1.00 97.75 202 LYS A N 1
ATOM 1578 C CA . LYS A 1 202 ? 17.681 1.421 -16.848 1.00 97.75 202 LYS A CA 1
ATOM 1579 C C . LYS A 1 202 ? 18.390 2.480 -17.694 1.00 97.75 202 LYS A C 1
ATOM 1581 O O . LYS A 1 202 ? 18.412 2.324 -18.911 1.00 97.75 202 LYS A O 1
ATOM 1586 N N . ALA A 1 203 ? 18.928 3.535 -17.082 1.00 97.69 203 ALA A N 1
ATOM 1587 C CA . ALA A 1 203 ? 19.729 4.531 -17.785 1.00 97.69 203 ALA A CA 1
ATOM 1588 C C . ALA A 1 203 ? 21.040 3.916 -18.300 1.00 97.69 203 ALA A C 1
ATOM 1590 O O . ALA A 1 203 ? 21.327 4.040 -19.485 1.00 97.69 203 ALA A O 1
ATOM 1591 N N . ASP A 1 204 ? 21.743 3.147 -17.465 1.00 97.44 204 ASP A N 1
ATOM 1592 C CA . ASP A 1 204 ? 22.988 2.471 -17.857 1.00 97.44 204 ASP A CA 1
ATOM 1593 C C . ASP A 1 204 ? 22.769 1.528 -19.058 1.00 97.44 204 ASP A C 1
ATOM 1595 O O . ASP A 1 204 ? 23.493 1.580 -20.051 1.00 97.44 204 ASP A O 1
ATOM 1599 N N . LEU A 1 205 ? 21.705 0.714 -19.023 1.00 98.12 205 LEU A N 1
ATOM 1600 C CA . LEU A 1 205 ? 21.343 -0.166 -20.142 1.00 98.12 205 LEU A CA 1
ATOM 1601 C C . LEU A 1 205 ? 20.965 0.603 -21.415 1.00 98.12 205 LEU A C 1
ATOM 1603 O O . LEU A 1 205 ? 21.171 0.107 -22.524 1.00 98.12 205 LEU A O 1
ATOM 1607 N N . GLN A 1 206 ? 20.367 1.785 -21.274 1.00 98.25 206 GLN A N 1
ATOM 1608 C CA . GLN A 1 206 ? 20.024 2.632 -22.411 1.00 98.25 206 GLN A CA 1
ATOM 1609 C C . GLN A 1 206 ? 21.292 3.181 -23.078 1.00 98.25 206 GLN A C 1
ATOM 1611 O O . GLN A 1 206 ? 21.393 3.118 -24.304 1.00 98.25 206 GLN A O 1
ATOM 1616 N N . ASP A 1 207 ? 22.264 3.630 -22.283 1.00 98.00 207 ASP A N 1
ATOM 1617 C CA . ASP A 1 207 ? 23.555 4.123 -22.767 1.00 98.00 207 ASP A CA 1
ATOM 1618 C C . ASP A 1 207 ? 24.350 3.014 -23.479 1.00 98.00 207 ASP A C 1
ATOM 1620 O O . ASP A 1 207 ? 24.856 3.225 -24.585 1.00 98.00 207 ASP A O 1
ATOM 1624 N N . GLU A 1 208 ? 24.392 1.800 -22.915 1.00 98.00 208 GLU A N 1
ATOM 1625 C CA . GLU A 1 208 ? 25.008 0.632 -23.567 1.00 98.00 208 GLU A CA 1
ATOM 1626 C C . GLU A 1 208 ? 24.340 0.297 -24.907 1.00 98.00 208 GLU A C 1
ATOM 1628 O O . GLU A 1 208 ? 25.004 -0.004 -25.903 1.00 98.00 208 GLU A O 1
ATOM 1633 N N . MET A 1 209 ? 23.010 0.360 -24.958 1.00 98.00 209 MET A N 1
ATOM 1634 C CA . MET A 1 209 ? 22.253 0.064 -26.170 1.00 98.00 209 MET A CA 1
ATOM 1635 C C . MET A 1 209 ? 22.499 1.105 -27.267 1.00 98.00 209 MET A C 1
ATOM 1637 O O . MET A 1 209 ? 22.584 0.751 -28.446 1.00 98.00 209 MET A O 1
ATOM 1641 N N . ASP A 1 210 ? 22.648 2.376 -26.901 1.00 98.00 210 ASP A N 1
ATOM 1642 C CA . ASP A 1 210 ? 22.970 3.439 -27.848 1.00 98.00 210 ASP A CA 1
ATOM 1643 C C . ASP A 1 210 ? 24.430 3.366 -28.327 1.00 98.00 210 ASP A C 1
ATOM 1645 O O . ASP A 1 210 ? 24.681 3.582 -29.518 1.00 98.00 210 ASP A O 1
ATOM 1649 N N . LEU A 1 211 ? 25.366 2.942 -27.470 1.00 98.31 211 LEU A N 1
ATOM 1650 C CA . LEU A 1 211 ? 26.740 2.629 -27.875 1.00 98.31 211 LEU A CA 1
ATOM 1651 C C . LEU A 1 211 ? 26.773 1.487 -28.903 1.00 98.31 211 LEU A C 1
ATOM 1653 O O . LEU A 1 211 ? 27.355 1.637 -29.976 1.00 98.31 211 LEU A O 1
ATOM 1657 N N . LEU A 1 212 ? 26.074 0.380 -28.632 1.00 98.25 212 LEU A N 1
ATOM 1658 C CA . LEU A 1 212 ? 25.997 -0.760 -29.554 1.00 98.25 212 LEU A CA 1
ATOM 1659 C C . LEU A 1 212 ? 25.360 -0.387 -30.898 1.00 98.25 212 LEU A C 1
ATOM 1661 O O . LEU A 1 212 ? 25.790 -0.864 -31.950 1.00 98.25 212 LEU A O 1
ATOM 1665 N N . LYS A 1 213 ? 24.343 0.484 -30.904 1.00 98.06 213 LYS A N 1
ATOM 1666 C CA . LYS A 1 213 ? 23.784 1.018 -32.157 1.00 98.06 213 LYS A CA 1
ATOM 1667 C C . LYS A 1 213 ? 24.820 1.809 -32.946 1.00 98.06 213 LYS A C 1
ATOM 1669 O O . LYS A 1 213 ? 24.854 1.682 -34.171 1.00 98.06 213 LYS A O 1
ATOM 1674 N N . ALA A 1 214 ? 25.617 2.636 -32.272 1.00 97.94 214 ALA A N 1
ATOM 1675 C CA . ALA A 1 214 ? 26.658 3.427 -32.915 1.00 97.94 214 ALA A CA 1
ATOM 1676 C C . ALA A 1 214 ? 27.739 2.524 -33.528 1.00 97.94 214 ALA A C 1
ATOM 1678 O O . ALA A 1 214 ? 28.070 2.692 -34.700 1.00 97.94 214 ALA A O 1
ATOM 1679 N N . GLU A 1 215 ? 28.206 1.511 -32.792 1.00 97.44 215 GLU A N 1
ATOM 1680 C CA . GLU A 1 215 ? 29.169 0.525 -33.298 1.00 97.44 215 GLU A CA 1
ATOM 1681 C C . GLU A 1 215 ? 28.625 -0.242 -34.512 1.00 97.44 215 GLU A C 1
ATOM 1683 O O . GLU A 1 215 ? 29.308 -0.381 -35.526 1.00 97.44 215 GLU A O 1
ATOM 1688 N N . LEU A 1 216 ? 27.366 -0.692 -34.468 1.00 97.44 216 LEU A N 1
ATOM 1689 C CA . LEU A 1 216 ? 26.738 -1.374 -35.604 1.00 97.44 216 LEU A CA 1
ATOM 1690 C C . LEU A 1 216 ? 26.613 -0.474 -36.838 1.00 97.44 216 LEU A C 1
ATOM 1692 O O . LEU A 1 216 ? 26.785 -0.948 -37.964 1.00 97.44 216 LEU A O 1
ATOM 1696 N N . LEU A 1 217 ? 26.303 0.810 -36.644 1.00 97.38 217 LEU A N 1
ATOM 1697 C CA . LEU A 1 217 ? 26.267 1.785 -37.733 1.00 97.38 217 LEU A CA 1
ATOM 1698 C C . LEU A 1 217 ? 27.654 1.985 -38.344 1.00 97.38 217 LEU A C 1
ATOM 1700 O O . LEU A 1 217 ? 27.760 1.997 -39.568 1.00 97.38 217 LEU A O 1
ATOM 1704 N N . GLN A 1 218 ? 28.693 2.072 -37.513 1.00 97.44 218 GLN A N 1
ATOM 1705 C CA . GLN A 1 218 ? 30.074 2.193 -37.969 1.00 97.44 218 GLN A CA 1
ATOM 1706 C C . GLN A 1 218 ? 30.512 0.968 -38.785 1.00 97.44 218 GLN A C 1
ATOM 1708 O O . GLN A 1 218 ? 30.991 1.117 -39.909 1.00 97.44 218 GLN A O 1
ATOM 1713 N N . ILE A 1 219 ? 30.280 -0.246 -38.274 1.00 97.06 219 ILE A N 1
ATOM 1714 C CA . ILE A 1 219 ? 30.600 -1.494 -38.989 1.00 97.06 219 ILE A CA 1
ATOM 1715 C C . ILE A 1 219 ? 29.868 -1.547 -40.333 1.00 97.06 219 ILE A C 1
ATOM 1717 O O . ILE A 1 219 ? 30.418 -1.998 -41.339 1.00 97.06 219 ILE A O 1
ATOM 1721 N N . LYS A 1 220 ? 28.611 -1.090 -40.369 1.00 96.38 220 LYS A N 1
ATOM 1722 C CA . LYS A 1 220 ? 27.839 -1.032 -41.608 1.00 96.38 220 LYS A CA 1
ATOM 1723 C C . LYS A 1 220 ? 28.468 -0.069 -42.619 1.00 96.38 220 LYS A C 1
ATOM 1725 O O . LYS A 1 220 ? 28.604 -0.459 -43.773 1.00 96.38 220 LYS A O 1
ATOM 1730 N N . SER A 1 221 ? 28.864 1.136 -42.202 1.00 95.56 221 SER A N 1
ATOM 1731 C CA . SER A 1 221 ? 29.544 2.080 -43.100 1.00 95.56 221 SER A CA 1
ATOM 1732 C C . SER A 1 221 ? 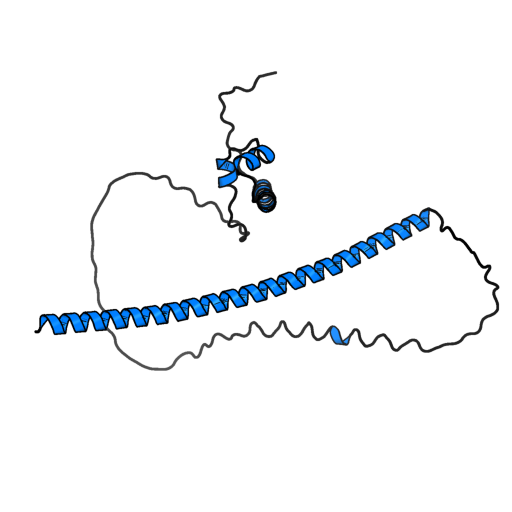30.885 1.543 -43.598 1.00 95.56 221 SER A C 1
ATOM 1734 O O . SER A 1 221 ? 31.131 1.586 -44.795 1.00 95.56 221 SER A O 1
ATOM 1736 N N . GLU A 1 222 ? 31.702 0.949 -42.722 1.00 95.19 222 GLU A N 1
ATOM 1737 C CA . GLU A 1 222 ? 32.996 0.363 -43.106 1.00 95.19 222 GLU A CA 1
ATOM 1738 C C . GLU A 1 222 ? 32.832 -0.787 -44.110 1.00 95.19 222 GLU A C 1
ATOM 1740 O O . GLU A 1 222 ? 33.665 -0.978 -44.992 1.00 95.19 222 GLU A O 1
ATOM 1745 N N . LYS A 1 223 ? 31.739 -1.554 -44.001 1.00 94.75 223 LYS A N 1
ATOM 1746 C CA . LYS A 1 223 ? 31.409 -2.619 -44.951 1.00 94.75 223 LYS A CA 1
ATOM 1747 C C . LYS A 1 223 ? 30.947 -2.086 -46.308 1.00 94.75 223 LYS A C 1
ATOM 1749 O O . LYS A 1 223 ? 31.285 -2.696 -47.314 1.00 94.75 223 LYS A O 1
ATOM 1754 N N . ASP A 1 224 ? 30.149 -1.020 -46.338 1.00 93.06 224 ASP A N 1
ATOM 1755 C CA . ASP A 1 224 ? 29.640 -0.438 -47.589 1.00 93.06 224 ASP A CA 1
ATOM 1756 C C . ASP A 1 224 ? 30.752 0.289 -48.388 1.00 93.06 224 ASP A C 1
ATOM 1758 O O . ASP A 1 224 ? 30.596 0.524 -49.586 1.00 93.06 224 ASP A O 1
ATOM 1762 N N . GLU A 1 225 ? 31.873 0.628 -47.741 1.00 86.19 225 GLU A N 1
ATOM 1763 C CA . GLU A 1 225 ? 33.056 1.260 -48.348 1.00 86.19 225 GLU A CA 1
ATOM 1764 C C . GLU A 1 225 ? 34.089 0.267 -48.925 1.00 86.19 225 GLU A C 1
ATOM 1766 O O . GLU A 1 225 ? 35.004 0.694 -49.637 1.00 86.19 225 GLU A O 1
ATOM 1771 N N . MET A 1 226 ? 33.952 -1.037 -48.643 1.00 70.94 226 MET A N 1
ATOM 1772 C CA . MET A 1 226 ? 34.799 -2.123 -49.175 1.00 70.94 226 MET A CA 1
ATOM 1773 C C . MET A 1 226 ? 34.230 -2.745 -50.453 1.00 70.94 226 MET A C 1
ATOM 1775 O O . MET A 1 226 ? 35.042 -3.008 -51.371 1.00 70.94 226 MET A O 1
#